Protein AF-0000000076996710 (afdb_homodimer)

Organism: Colletotrichum orbiculare (strain 104-T / ATCC 96160 / CBS 514.97 / LARS 414 / MAFF 240422) (NCBI:txid1213857)

pLDDT: mean 73.54, std 25.97, range [21.98, 98.62]

Secondary structure (DSSP, 8-state):
----------------GGGS-------------HHHHHHHHHHHHHHHHT-GGGTT-HHHHHHHHHHHHHHHHHHHHHTTT--GGGSHHHHTTT-HHHHHHHHHHHHHHHHHHHHHHH---GGGS---HHHHHHHHHHHHHHHHHHHHHHHHHHHHHHHHHHHHHHHHHHHHHHHTT-/----------------GGGS-------------HHHHHHHHHHHHHHHHT-GGGTT-HHHHHHHHHHHHHHHHHHHHHTTT--GGGSHHHHTTT-HHHHHHHHHHHHHHHHHHHHHHH---GGGS---HHHHHHHHHHHHHHHHHHHHHHHHHHHHHHHHHHHHHHHHHHHHHHHTT-

Foldseek 3Di:
DPPPPPVCPCPVCVPVPPVPPVPVCPCVCVPCQLLNLLVLLLVLLVLLLPAPLCVVVVVLSVLSVVLSVLSVVLCVLLACPPDDCSHNSNLCVVVVVLRVVSSVLSVVLSVLSVCSRPVDLCVPPVPDPVSSVVNVVSNVVSSVVNVVSSVVSVVSSVVSVVVVVVVVVVVVVVVVVD/DPPPPPPVPCPVPVPVVPPPPVPVCPCVCCPCQLLNLLVLLLVLLVLLLPAPLCVVVVVLSVLSVVLSVLSVVLCVLLACPPDDCSHNSNLCVVVVVLRVVSSVLSVVLSVLSVCLRPLDLCVPPVPDPVSSVVNVVSNVVSSVVNVVSSVVSVVSSVVSVVVVVVVVVVVVVVVVVD

Radius of gyration: 28.9 Å; Cα contacts (8 Å, |Δi|>4): 309; chains: 2; bounding box: 100×74×116 Å

Sequence (356 aa):
MGGRQDVLIATDRIQPWCSQQKKQVVVEIGAKTLSTAAFQCQNSFADAVTSPRLACEAAYVEALQNLLQSFNLWTGYIGVFAEGRASLDHRLRRHLPYHDMVLALLRLLHTQLHFINVSEDDSSDSDSEDSLEDGLNGIASGLDMTAKTIDELNRLAIRIRQSNTSSLDARRSSGDSTMGGRQDVLIATDRIQPWCSQQKKQVVVEIGAKTLSTAAFQCQNSFADAVTSPRLACEAAYVEALQNLLQSFNLWTGYIGVFAEGRASLDHRLRRHLPYHDMVLALLRLLHTQLHFINVSEDDSSDSDSEDSLEDGLNGIASGLDMTAKTIDELNRLAIRIRQSNTSSLDARRSSGDST

Structure (mmCIF, N/CA/C/O backbone):
data_AF-0000000076996710-model_v1
#
loop_
_entity.id
_entity.type
_entity.pdbx_description
1 polymer 'Uncharacterized protein'
#
loop_
_atom_site.group_PDB
_atom_site.id
_atom_site.type_symbol
_atom_site.label_atom_id
_atom_site.label_alt_id
_atom_site.label_comp_id
_atom_site.label_asym_id
_atom_site.label_entity_id
_atom_site.label_seq_id
_atom_site.pdbx_PDB_ins_code
_atom_site.Cartn_x
_atom_site.Cartn_y
_atom_site.Cartn_z
_atom_site.occupancy
_atom_site.B_iso_or_equiv
_atom_site.auth_seq_id
_atom_site.auth_comp_id
_atom_site.auth_asym_id
_atom_site.auth_atom_id
_atom_site.pdbx_PDB_model_num
ATOM 1 N N . MET A 1 1 ? 49.125 -22.359 61.062 1 21.98 1 MET A N 1
ATOM 2 C CA . MET A 1 1 ? 47.938 -23.141 60.719 1 21.98 1 MET A CA 1
ATOM 3 C C . MET A 1 1 ? 46.969 -22.312 59.875 1 21.98 1 MET A C 1
ATOM 5 O O . MET A 1 1 ? 46.406 -21.328 60.375 1 21.98 1 MET A O 1
ATOM 9 N N . GLY A 1 2 ? 47.406 -22.078 58.688 1 27.08 2 GLY A N 1
ATOM 10 C CA . GLY A 1 2 ? 47.031 -21.219 57.594 1 27.08 2 GLY A CA 1
ATOM 11 C C . GLY A 1 2 ? 45.656 -21.531 57.031 1 27.08 2 GLY A C 1
ATOM 12 O O . GLY A 1 2 ? 45.438 -22.609 56.469 1 27.08 2 GLY A O 1
ATOM 13 N N . GLY A 1 3 ? 44.719 -21.234 57.906 1 24.91 3 GLY A N 1
ATOM 14 C CA . GLY A 1 3 ? 43.344 -21.562 57.625 1 24.91 3 GLY A CA 1
ATOM 15 C C . GLY A 1 3 ? 42.875 -21.141 56.25 1 24.91 3 GLY A C 1
ATOM 16 O O . GLY A 1 3 ? 42.938 -19.953 55.906 1 24.91 3 GLY A O 1
ATOM 17 N N . ARG A 1 4 ? 43.25 -21.984 55.344 1 27.58 4 ARG A N 1
ATOM 18 C CA . ARG A 1 4 ? 42.906 -21.875 53.938 1 27.58 4 ARG A CA 1
ATOM 19 C C . ARG A 1 4 ? 41.406 -21.688 53.75 1 27.58 4 ARG A C 1
ATOM 21 O O . ARG A 1 4 ? 40.625 -22.531 54.156 1 27.58 4 ARG A O 1
ATOM 28 N N . GLN A 1 5 ? 41.031 -20.422 54.062 1 25.84 5 GLN A N 1
ATOM 29 C CA . GLN A 1 5 ? 39.594 -20.109 53.875 1 25.84 5 GLN A CA 1
ATOM 30 C C . GLN A 1 5 ? 39.125 -20.594 52.5 1 25.84 5 GLN A C 1
ATOM 32 O O . GLN A 1 5 ? 39.688 -20.188 51.469 1 25.84 5 GLN A O 1
ATOM 37 N N . ASP A 1 6 ? 38.969 -21.891 52.469 1 25.02 6 ASP A N 1
ATOM 38 C CA . ASP A 1 6 ? 38.406 -22.531 51.281 1 25.02 6 ASP A CA 1
ATOM 39 C C . ASP A 1 6 ? 37.188 -21.75 50.781 1 25.02 6 ASP A C 1
ATOM 41 O O . ASP A 1 6 ? 36.219 -21.562 51.531 1 25.02 6 ASP A O 1
ATOM 45 N N . VAL A 1 7 ? 37.531 -20.609 50.219 1 27.2 7 VAL A N 1
ATOM 46 C CA . VAL A 1 7 ? 36.5 -19.875 49.531 1 27.2 7 VAL A CA 1
ATOM 47 C C . VAL A 1 7 ? 35.625 -20.828 48.719 1 27.2 7 VAL A C 1
ATOM 49 O O . VAL A 1 7 ? 36.125 -21.5 47.781 1 27.2 7 VAL A O 1
ATOM 52 N N . LEU A 1 8 ? 34.938 -21.625 49.562 1 25.56 8 LEU A N 1
ATOM 53 C CA . LEU A 1 8 ? 33.938 -22.469 48.906 1 25.56 8 LEU A CA 1
ATOM 54 C C . LEU A 1 8 ? 33.219 -21.734 47.812 1 25.56 8 LEU A C 1
ATOM 56 O O . LEU A 1 8 ? 32.531 -20.75 48.031 1 25.56 8 LEU A O 1
ATOM 60 N N . ILE A 1 9 ? 34 -21.453 46.875 1 27.61 9 ILE A N 1
ATOM 61 C CA . ILE A 1 9 ? 33.375 -20.922 45.688 1 27.61 9 ILE A CA 1
ATOM 62 C C . ILE A 1 9 ? 32.094 -21.734 45.375 1 27.61 9 ILE A C 1
ATOM 64 O O . ILE A 1 9 ? 32.188 -22.938 45.094 1 27.61 9 ILE A O 1
ATOM 68 N N . ALA A 1 10 ? 31.156 -21.547 46.281 1 26.48 10 ALA A N 1
ATOM 69 C CA . ALA A 1 10 ? 29.844 -22.125 45.969 1 26.48 10 ALA A CA 1
ATOM 70 C C . ALA A 1 10 ? 29.594 -22.125 44.469 1 26.48 10 ALA A C 1
ATOM 72 O O . ALA A 1 10 ? 29.562 -21.062 43.844 1 26.48 10 ALA A O 1
ATOM 73 N N . THR A 1 11 ? 30.297 -22.969 43.875 1 26.38 11 THR A N 1
ATOM 74 C CA . THR A 1 11 ? 29.984 -23.25 42.469 1 26.38 11 THR A CA 1
ATOM 75 C C . THR A 1 11 ? 28.484 -23.438 42.281 1 26.38 11 THR A C 1
ATOM 77 O O . THR A 1 11 ? 27.922 -24.438 42.688 1 26.38 11 THR A O 1
ATOM 80 N N . ASP A 1 12 ? 27.812 -22.453 42.844 1 27.02 12 ASP A N 1
ATOM 81 C CA . ASP A 1 12 ? 26.391 -22.625 42.531 1 27.02 12 ASP A CA 1
ATOM 82 C C . ASP A 1 12 ? 26.203 -23.266 41.156 1 27.02 12 ASP A C 1
ATOM 84 O O . ASP A 1 12 ? 26.875 -22.875 40.188 1 27.02 12 ASP A O 1
ATOM 88 N N . ARG A 1 13 ? 26.062 -24.516 41.219 1 26.08 13 ARG A N 1
ATOM 89 C CA .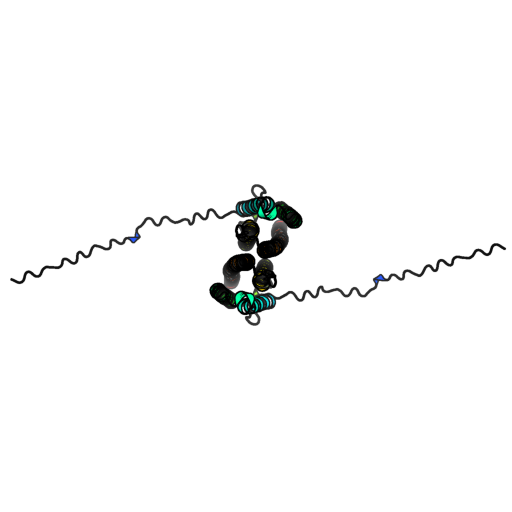 ARG A 1 13 ? 25.609 -25.375 40.125 1 26.08 13 ARG A CA 1
ATOM 90 C C . ARG A 1 13 ? 24.703 -24.609 39.188 1 26.08 13 ARG A C 1
ATOM 92 O O . ARG A 1 13 ? 23.641 -24.125 39.562 1 26.08 13 ARG A O 1
ATOM 99 N N . ILE A 1 14 ? 25.297 -23.844 38.312 1 29.66 14 ILE A N 1
ATOM 100 C CA . ILE A 1 14 ? 24.562 -23.328 37.156 1 29.66 14 ILE A CA 1
ATOM 101 C C . ILE A 1 14 ? 23.625 -24.406 36.625 1 29.66 14 ILE A C 1
ATOM 103 O O . ILE A 1 14 ? 24.062 -25.438 36.125 1 29.66 14 ILE A O 1
ATOM 107 N N . GLN A 1 15 ? 22.859 -24.953 37.531 1 27.27 15 GLN A N 1
ATOM 108 C CA . GLN A 1 15 ? 21.906 -25.844 36.906 1 27.27 15 GLN A CA 1
ATOM 109 C C . GLN A 1 15 ? 21.531 -25.375 35.5 1 27.27 15 GLN A C 1
ATOM 111 O O . GLN A 1 15 ? 21.453 -24.172 35.25 1 27.27 15 GLN A O 1
ATOM 116 N N . PRO A 1 16 ? 21.812 -26.328 34.625 1 27.73 16 PRO A N 1
ATOM 117 C CA . PRO A 1 16 ? 21.438 -26 33.25 1 27.73 16 PRO A CA 1
ATOM 118 C C . PRO A 1 16 ? 20.031 -25.406 33.125 1 27.73 16 PRO A C 1
ATOM 120 O O . PRO A 1 16 ? 19.062 -25.984 33.625 1 27.73 16 PRO A O 1
ATOM 123 N N . TRP A 1 17 ? 19.938 -24.219 33.5 1 25.34 17 TRP A N 1
ATOM 124 C CA . TRP A 1 17 ? 18.688 -23.453 33.562 1 25.34 17 TRP A CA 1
ATOM 125 C C . TRP A 1 17 ? 17.75 -23.844 32.438 1 25.34 17 TRP A C 1
ATOM 127 O O . TRP A 1 17 ? 16.562 -23.516 32.438 1 25.34 17 TRP A O 1
ATOM 137 N N . CYS A 1 18 ? 18.422 -24.188 31.344 1 24.59 18 CYS A N 1
ATOM 138 C CA . CYS A 1 18 ? 17.719 -23.938 30.078 1 24.59 18 CYS A CA 1
ATOM 139 C C . CYS A 1 18 ? 16.562 -24.906 29.906 1 24.59 18 CYS A C 1
ATOM 141 O O . CYS A 1 18 ? 16.188 -25.234 28.781 1 24.59 18 CYS A O 1
ATOM 143 N N . SER A 1 19 ? 16.469 -25.828 30.719 1 26.39 19 SER A N 1
ATOM 144 C CA . SER A 1 19 ? 15.383 -26.75 30.391 1 26.39 19 SER A CA 1
ATOM 145 C C . SER A 1 19 ? 14.078 -25.984 30.156 1 26.39 19 SER A C 1
ATOM 147 O O . SER A 1 19 ? 12.992 -26.562 30.297 1 26.39 19 SER A O 1
ATOM 149 N N . GLN A 1 20 ? 14.141 -24.844 30.5 1 23.94 20 GLN A N 1
ATOM 150 C CA . GLN A 1 20 ? 12.82 -24.219 30.516 1 23.94 20 GLN A CA 1
ATOM 151 C C . GLN A 1 20 ? 11.977 -24.688 29.328 1 23.94 20 GLN A C 1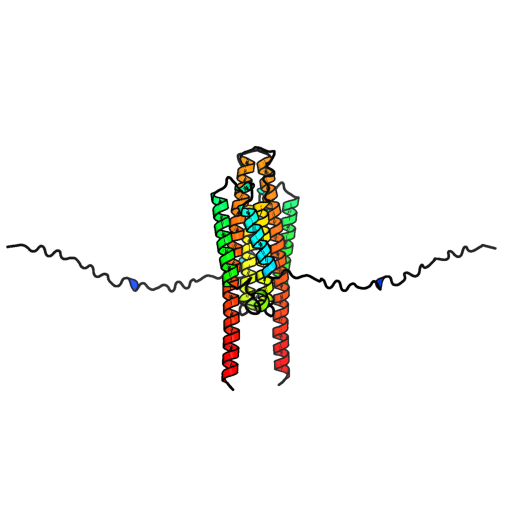
ATOM 153 O O . GLN A 1 20 ? 12.508 -24.984 28.25 1 23.94 20 GLN A O 1
ATOM 158 N N . GLN A 1 21 ? 10.93 -25.406 29.703 1 23.97 21 GLN A N 1
ATOM 159 C CA . GLN A 1 21 ? 9.859 -25.75 28.766 1 23.97 21 GLN A CA 1
ATOM 160 C C . GLN A 1 21 ? 9.727 -24.688 27.672 1 23.97 21 GLN A C 1
ATOM 162 O O . GLN A 1 21 ? 9.5 -23.516 27.953 1 23.97 21 GLN A O 1
ATOM 167 N N . LYS A 1 22 ? 10.586 -24.656 26.906 1 26.75 22 LYS A N 1
ATOM 168 C CA . LYS A 1 22 ? 10.547 -23.922 25.656 1 26.75 22 LYS A CA 1
ATOM 169 C C . LYS A 1 22 ? 9.117 -23.828 25.109 1 26.75 22 LYS A C 1
ATOM 171 O O . LYS A 1 22 ? 8.57 -24.828 24.641 1 26.75 22 LYS A O 1
ATOM 176 N N . LYS A 1 23 ? 8.281 -23.359 26.094 1 28.38 23 LYS A N 1
ATOM 177 C CA . LYS A 1 23 ? 7.012 -22.953 25.484 1 28.38 23 LYS A CA 1
ATOM 178 C C . LYS A 1 23 ? 7.184 -22.672 23.984 1 28.38 23 LYS A C 1
ATOM 180 O O . LYS A 1 23 ? 8.047 -21.875 23.609 1 28.38 23 LYS A O 1
ATOM 185 N N . GLN A 1 24 ? 7.305 -23.734 23.312 1 26.98 24 GLN A N 1
ATOM 186 C CA . GLN A 1 24 ? 7.137 -23.531 21.875 1 26.98 24 GLN A CA 1
ATOM 187 C C . GLN A 1 24 ? 6.352 -22.25 21.594 1 26.98 24 GLN A C 1
ATOM 189 O O . GLN A 1 24 ? 5.18 -22.141 21.953 1 26.98 24 GLN A O 1
ATOM 194 N N . VAL A 1 25 ? 6.742 -21.188 22.109 1 28.41 25 VAL A N 1
ATOM 195 C CA . VAL A 1 25 ? 6.133 -19.969 21.562 1 28.41 25 VAL A CA 1
ATOM 196 C C . VAL A 1 25 ? 5.617 -20.234 20.156 1 28.41 25 VAL A C 1
ATOM 198 O O . VAL A 1 25 ? 6.406 -20.375 19.219 1 28.41 25 VAL A O 1
ATOM 201 N N . VAL A 1 26 ? 4.949 -21.375 20.047 1 29.02 26 VAL A N 1
ATOM 202 C CA . VAL A 1 26 ? 4.059 -21.266 18.906 1 29.02 26 VAL A CA 1
ATOM 203 C C . VAL A 1 26 ? 3.773 -19.797 18.609 1 29.02 26 VAL A C 1
ATOM 205 O O . VAL A 1 26 ? 3.316 -19.062 19.484 1 29.02 26 VAL A O 1
ATOM 208 N N . VAL A 1 27 ? 4.711 -19.016 18.375 1 29.98 27 VAL A N 1
ATOM 209 C CA . VAL A 1 27 ? 4.184 -17.781 17.797 1 29.98 27 VAL A CA 1
ATOM 210 C C . VAL A 1 27 ? 2.705 -17.953 17.469 1 29.98 27 VAL A C 1
ATOM 212 O O . VAL A 1 27 ? 2.357 -18.641 16.5 1 29.98 27 VAL A O 1
ATOM 215 N N . GLU A 1 28 ? 1.915 -18.516 18.141 1 33.72 28 GLU A N 1
ATOM 216 C CA . GLU A 1 28 ? 0.463 -18.422 18.031 1 33.72 28 GLU A CA 1
ATOM 217 C C . GLU A 1 28 ? 0.047 -17.094 17.406 1 33.72 28 GLU A C 1
ATOM 219 O O . GLU A 1 28 ? 0.001 -16.062 18.094 1 33.72 28 GLU A O 1
ATOM 224 N N . ILE A 1 29 ? 0.809 -16.469 16.672 1 37 29 ILE A N 1
ATOM 225 C CA . ILE A 1 29 ? 0.507 -15.492 15.625 1 37 29 ILE A CA 1
ATOM 226 C C . ILE A 1 29 ? -0.985 -15.523 15.305 1 37 29 ILE A C 1
ATOM 228 O O . ILE A 1 29 ? -1.46 -16.422 14.609 1 37 29 ILE A O 1
ATOM 232 N N . GLY A 1 30 ? -1.79 -15.828 15.961 1 40.53 30 GLY A N 1
ATOM 233 C CA . GLY A 1 30 ? -3.195 -15.695 15.609 1 40.53 30 GLY A CA 1
ATOM 234 C C . GLY A 1 30 ? -3.424 -14.836 14.383 1 40.53 30 GLY A C 1
ATOM 235 O O . GLY A 1 30 ? -3.322 -13.609 14.453 1 40.53 30 GLY A O 1
ATOM 236 N N . ALA A 1 31 ? -2.824 -15.141 13.344 1 50.56 31 ALA A N 1
ATOM 237 C CA . ALA A 1 31 ? -2.664 -14.633 11.977 1 50.56 31 ALA A CA 1
ATOM 238 C C . ALA A 1 31 ? -3.869 -13.797 11.562 1 50.56 31 ALA A C 1
ATOM 240 O O . ALA A 1 31 ? -5.012 -14.25 11.656 1 50.56 31 ALA A O 1
ATOM 241 N N . LYS A 1 32 ? -3.85 -12.586 11.992 1 73.44 32 LYS A N 1
ATOM 242 C CA . LYS A 1 32 ? -4.949 -11.758 11.508 1 73.44 32 LYS A CA 1
ATOM 243 C C . LYS A 1 32 ? -5.445 -12.25 10.148 1 73.44 32 LYS A C 1
ATOM 245 O O . LYS A 1 32 ? -4.664 -12.367 9.203 1 73.44 32 LYS A O 1
ATOM 250 N N . THR A 1 33 ? -6.555 -13.141 10.281 1 90.19 33 THR A N 1
ATOM 251 C CA . THR A 1 33 ? -7.211 -13.523 9.031 1 90.19 33 THR A CA 1
ATOM 252 C C . THR A 1 33 ? -7.516 -12.289 8.188 1 90.19 33 THR A C 1
ATOM 254 O O . THR A 1 33 ? -7.426 -11.156 8.672 1 90.19 33 THR A O 1
ATOM 257 N N . LEU A 1 34 ? -7.598 -12.648 7.012 1 96.94 34 LEU A N 1
ATOM 258 C CA . LEU A 1 34 ? -8.016 -11.562 6.137 1 96.94 34 LEU A CA 1
ATOM 259 C C . LEU A 1 34 ? -9.32 -10.938 6.625 1 96.94 34 LEU A C 1
ATOM 261 O O . LEU A 1 34 ? -9.484 -9.719 6.578 1 96.94 34 LEU A O 1
ATOM 265 N N . SER A 1 35 ? -10.188 -11.812 7.18 1 97.19 35 SER A N 1
ATOM 266 C CA . SER A 1 35 ? -11.461 -11.32 7.691 1 97.19 35 SER A CA 1
ATOM 267 C C . SER A 1 35 ? -11.266 -10.398 8.891 1 97.19 35 SER A C 1
ATOM 269 O O . SER A 1 35 ? -11.922 -9.359 8.992 1 97.19 35 SER A O 1
ATOM 271 N N . THR A 1 36 ? -10.383 -10.766 9.734 1 96.5 36 THR A N 1
ATOM 272 C CA . THR A 1 36 ? -10.133 -9.93 10.906 1 96.5 36 THR A CA 1
ATOM 273 C C . THR A 1 36 ? -9.492 -8.602 10.492 1 96.5 36 THR A C 1
ATOM 275 O O . THR A 1 36 ? -9.844 -7.547 11.016 1 96.5 36 THR A O 1
ATOM 278 N N . ALA A 1 37 ? -8.57 -8.664 9.602 1 96.75 37 ALA A N 1
ATOM 279 C CA . ALA A 1 37 ? -7.922 -7.449 9.109 1 96.75 37 ALA A CA 1
ATOM 280 C C . ALA A 1 37 ? -8.93 -6.539 8.422 1 96.75 37 ALA A C 1
ATOM 282 O O . ALA A 1 37 ? -8.906 -5.32 8.602 1 96.75 37 ALA A O 1
ATOM 283 N N . ALA A 1 38 ? -9.789 -7.137 7.652 1 98.06 38 ALA A N 1
ATOM 284 C CA . ALA A 1 38 ? -10.828 -6.359 6.98 1 98.06 38 ALA A CA 1
ATOM 285 C C . ALA A 1 38 ? -11.789 -5.734 7.988 1 98.06 38 ALA A C 1
ATOM 287 O O . ALA A 1 38 ? -12.211 -4.59 7.828 1 98.06 38 ALA A O 1
ATOM 288 N N . PHE A 1 39 ? -12.109 -6.469 8.977 1 97.31 39 PHE A N 1
ATOM 289 C CA . PHE A 1 39 ? -12.984 -5.957 10.023 1 97.31 39 PHE A CA 1
ATOM 290 C C . PHE A 1 39 ? -12.344 -4.766 10.727 1 97.31 39 PHE A C 1
ATOM 292 O O . PHE A 1 39 ? -13.016 -3.775 11.016 1 97.31 39 PHE A O 1
ATOM 299 N N . GLN A 1 40 ? -11.094 -4.852 10.938 1 96.19 40 GLN A N 1
ATOM 300 C CA . GLN A 1 40 ? -10.359 -3.74 11.531 1 96.19 40 GLN A CA 1
ATOM 301 C C . GLN A 1 40 ? -10.43 -2.502 10.641 1 96.19 40 GLN A C 1
ATOM 303 O O . GLN A 1 40 ? -10.578 -1.383 11.141 1 96.19 40 GLN A O 1
ATOM 308 N N . CYS A 1 41 ? -10.289 -2.707 9.383 1 97.62 41 CYS A N 1
ATOM 309 C CA . CYS A 1 41 ? -10.406 -1.588 8.453 1 97.62 41 CYS A CA 1
ATOM 310 C C . CYS A 1 41 ? -11.805 -0.98 8.5 1 97.62 41 CYS A C 1
ATOM 312 O O . CYS A 1 41 ? -11.953 0.243 8.516 1 97.62 41 CYS A O 1
ATOM 314 N N . GLN A 1 42 ? -12.836 -1.799 8.609 1 97.56 42 GLN A N 1
ATOM 315 C CA . GLN A 1 42 ? -14.195 -1.287 8.719 1 97.56 42 GLN A CA 1
ATOM 316 C C . GLN A 1 42 ? -14.359 -0.428 9.969 1 97.56 42 GLN A C 1
ATOM 318 O O . GLN A 1 42 ? -14.977 0.642 9.914 1 97.56 42 GLN A O 1
ATOM 323 N N . ASN A 1 43 ? -13.812 -0.926 10.969 1 96.56 43 ASN A N 1
ATOM 324 C CA . ASN A 1 43 ? -13.883 -0.159 12.211 1 96.56 43 ASN A CA 1
ATOM 325 C C . ASN A 1 43 ? -13.133 1.165 12.094 1 96.56 43 ASN A C 1
ATOM 327 O O . ASN A 1 43 ? -13.594 2.193 12.578 1 96.56 43 ASN A O 1
ATOM 331 N N . SER A 1 44 ? -11.992 1.105 11.484 1 96.06 44 SER A N 1
ATOM 332 C CA . SER A 1 44 ? -11.211 2.326 11.297 1 96.06 44 SER A CA 1
ATOM 333 C C . SER A 1 44 ? -11.969 3.336 10.445 1 96.06 44 SER A C 1
ATOM 335 O O . SER A 1 44 ? -11.906 4.543 10.695 1 96.06 44 SER A O 1
ATOM 337 N N . PHE A 1 45 ? -12.695 2.889 9.453 1 97 45 PHE A N 1
ATOM 338 C CA . PHE A 1 45 ? -13.547 3.76 8.656 1 97 45 PHE A CA 1
ATOM 339 C C . PHE A 1 45 ? -14.617 4.41 9.523 1 97 45 PHE A C 1
ATOM 341 O O . PHE A 1 45 ? -14.844 5.621 9.438 1 97 45 PHE A O 1
ATOM 348 N N . ALA A 1 46 ? -15.234 3.584 10.344 1 94.75 46 ALA A N 1
ATOM 349 C CA . ALA A 1 46 ? -16.297 4.082 11.211 1 94.75 46 ALA A CA 1
ATOM 350 C C . ALA A 1 46 ? -15.766 5.148 12.172 1 94.75 46 ALA A C 1
ATOM 352 O O . ALA A 1 46 ? -16.391 6.191 12.352 1 94.75 46 ALA A O 1
ATOM 353 N N . ASP A 1 47 ? -14.648 4.855 12.672 1 93.75 47 ASP A N 1
ATOM 354 C CA . ASP A 1 47 ? -14.008 5.816 13.57 1 93.75 47 ASP A CA 1
ATOM 355 C C . ASP A 1 47 ? -13.695 7.121 12.844 1 93.75 47 ASP A C 1
ATOM 357 O O . ASP A 1 47 ? -13.898 8.211 13.391 1 93.75 47 ASP A O 1
ATOM 361 N N . ALA A 1 48 ? -13.203 7.016 11.625 1 92.81 48 ALA A N 1
ATOM 362 C CA . ALA A 1 48 ? -12.812 8.195 10.859 1 92.81 48 ALA A CA 1
ATOM 363 C C . ALA A 1 48 ? -14.031 9.031 10.484 1 92.81 48 ALA A C 1
ATOM 365 O O . ALA A 1 48 ? -14 10.266 10.57 1 92.81 48 ALA A O 1
ATOM 366 N N . VAL A 1 49 ? -15.102 8.414 10.148 1 93.12 49 VAL A N 1
ATOM 367 C CA . VAL A 1 49 ? -16.328 9.086 9.727 1 93.12 49 VAL A CA 1
ATOM 368 C C . VAL A 1 49 ? -16.938 9.836 10.906 1 93.12 49 VAL A C 1
ATOM 370 O O . VAL A 1 49 ? -17.531 10.906 10.727 1 93.12 49 VAL A O 1
ATOM 373 N N . THR A 1 50 ? -16.75 9.336 12.086 1 91.44 50 THR A N 1
ATOM 374 C CA . THR A 1 50 ? -17.359 9.93 13.266 1 91.44 50 THR A CA 1
ATOM 375 C C . THR A 1 50 ? -16.344 10.781 14.031 1 91.44 50 THR A C 1
ATOM 377 O O . THR A 1 50 ? -16.625 11.227 15.148 1 91.44 50 THR A O 1
ATOM 380 N N . SER A 1 51 ? -15.211 10.914 13.438 1 87.88 51 SER A N 1
ATOM 381 C CA . SER A 1 51 ? -14.164 11.664 14.117 1 87.88 51 SER A CA 1
ATOM 382 C C . SER A 1 51 ? -14.586 13.117 14.352 1 87.88 51 SER A C 1
ATOM 384 O O . SER A 1 51 ? -15.031 13.797 13.422 1 87.88 51 SER A O 1
ATOM 386 N N . PRO A 1 52 ? -14.445 13.719 15.523 1 83.19 52 PRO A N 1
ATOM 387 C CA . PRO A 1 52 ? -14.766 15.125 15.789 1 83.19 52 PRO A CA 1
ATOM 388 C C . PRO A 1 52 ? -13.938 16.078 14.938 1 83.19 52 PRO A C 1
ATOM 390 O O . PRO A 1 52 ? -14.375 17.203 14.648 1 83.19 52 PRO A O 1
ATOM 393 N N . ARG A 1 53 ? -12.875 15.602 14.508 1 78.94 53 ARG A N 1
ATOM 394 C CA . ARG A 1 53 ? -11.992 16.438 13.703 1 78.94 53 ARG A CA 1
ATOM 395 C C . ARG A 1 53 ? -12.625 16.766 12.359 1 78.94 53 ARG A C 1
ATOM 397 O O . ARG A 1 53 ? -12.312 17.797 11.758 1 78.94 53 ARG A O 1
ATOM 404 N N . LEU A 1 54 ? -13.43 15.906 11.961 1 85.5 54 LEU A N 1
ATOM 405 C CA . LEU A 1 54 ? -14.023 16.078 10.641 1 85.5 54 LEU A CA 1
ATOM 406 C C . LEU A 1 54 ? -15.461 16.578 10.75 1 85.5 54 LEU A C 1
ATOM 408 O O . LEU A 1 54 ? -16.172 16.688 9.742 1 85.5 54 LEU A O 1
ATOM 412 N N . ALA A 1 55 ? -15.844 16.875 11.953 1 82.12 55 ALA A N 1
ATOM 413 C CA . ALA A 1 55 ? -17.234 17.234 12.203 1 82.12 55 ALA A CA 1
ATOM 414 C C . ALA A 1 55 ? -17.672 18.422 11.352 1 82.12 55 ALA A C 1
ATOM 416 O O . ALA A 1 55 ? -18.797 18.484 10.883 1 82.12 55 ALA A O 1
ATOM 417 N N . CYS A 1 56 ? -16.812 19.359 11.023 1 82.88 56 CYS A N 1
ATOM 418 C CA . CYS A 1 56 ? -17.156 20.562 10.25 1 82.88 56 CYS A CA 1
ATOM 419 C C . CYS A 1 56 ? -16.656 20.438 8.82 1 82.88 56 CYS A C 1
ATOM 421 O O . CYS A 1 56 ? -16.641 21.422 8.078 1 82.88 56 CYS A O 1
ATOM 423 N N . GLU A 1 57 ? -16.156 19.281 8.438 1 87.12 57 GLU A N 1
ATOM 424 C CA . GLU A 1 57 ? -15.609 19.062 7.102 1 87.12 57 GLU A CA 1
ATOM 425 C C . GLU A 1 57 ? -16.484 18.094 6.312 1 87.12 57 GLU A C 1
ATOM 427 O O . GLU A 1 57 ? -16.062 16.969 6.023 1 87.12 57 GLU A O 1
ATOM 432 N N . ALA A 1 58 ? -17.672 18.547 5.871 1 91.5 58 ALA A N 1
ATOM 433 C CA . ALA A 1 58 ? -18.703 17.719 5.258 1 91.5 58 ALA A CA 1
ATOM 434 C C . ALA A 1 58 ? -18.172 17.016 4.016 1 91.5 58 ALA A C 1
ATOM 436 O O . ALA A 1 58 ? -18.5 15.852 3.76 1 91.5 58 ALA A O 1
ATOM 437 N N . ALA A 1 59 ? -17.359 17.75 3.25 1 93.12 59 ALA A N 1
ATOM 438 C CA . ALA A 1 59 ? -16.828 17.172 2.021 1 93.12 59 ALA A CA 1
ATOM 439 C C . ALA A 1 59 ? -15.914 15.977 2.326 1 93.12 59 ALA A C 1
ATOM 441 O O . ALA A 1 59 ? -15.945 14.969 1.617 1 93.12 59 ALA A O 1
ATOM 442 N N . TYR A 1 60 ? -15.164 16.062 3.361 1 92.19 60 TYR A N 1
ATOM 443 C CA . TYR A 1 60 ? -14.266 14.984 3.732 1 92.19 60 TYR A CA 1
ATOM 444 C C . TYR A 1 60 ? -15.031 13.805 4.309 1 92.19 60 TYR A C 1
ATOM 446 O O . TYR A 1 60 ? -14.695 12.648 4.043 1 92.19 60 TYR A O 1
ATOM 454 N N . VAL A 1 61 ? -16.016 14.102 5.074 1 93.94 61 VAL A N 1
ATOM 455 C CA . VAL A 1 61 ? -16.844 13.031 5.629 1 93.94 61 VAL A CA 1
ATOM 456 C C . VAL A 1 61 ? -17.547 12.281 4.496 1 93.94 61 VAL A C 1
ATOM 458 O O . VAL A 1 61 ? -17.578 11.047 4.492 1 93.94 61 VAL A O 1
ATOM 461 N N . GLU A 1 62 ? -18.047 12.992 3.57 1 96.31 62 GLU A N 1
ATOM 462 C CA . GLU A 1 62 ? -18.672 12.359 2.418 1 96.31 62 GLU A CA 1
ATOM 463 C C . GLU A 1 62 ? -17.688 11.484 1.652 1 96.31 62 GLU A C 1
ATOM 465 O O . GLU A 1 62 ? -18.016 10.367 1.241 1 96.31 62 GLU A O 1
ATOM 470 N N . ALA A 1 63 ? -16.5 12 1.425 1 96 63 ALA A N 1
ATOM 471 C CA . ALA A 1 63 ? -15.461 11.234 0.741 1 96 63 ALA A CA 1
ATOM 472 C C . ALA A 1 63 ? -15.148 9.938 1.486 1 96 63 ALA A C 1
ATOM 474 O O . ALA A 1 63 ? -15.016 8.875 0.871 1 96 63 ALA A O 1
ATOM 475 N N . LEU A 1 64 ? -15.102 10.047 2.779 1 96.25 64 LEU A N 1
ATOM 476 C CA . LEU A 1 64 ? -14.828 8.875 3.607 1 96.25 64 LEU A CA 1
ATOM 477 C C . LEU A 1 64 ? -15.961 7.855 3.49 1 96.25 64 LEU A C 1
ATOM 479 O O . LEU A 1 64 ? -15.703 6.648 3.416 1 96.25 64 LEU A O 1
ATOM 483 N N . GLN A 1 65 ? -17.141 8.336 3.496 1 97.12 65 GLN A N 1
ATOM 484 C CA . GLN A 1 65 ? -18.297 7.449 3.369 1 97.12 65 GLN A CA 1
ATOM 485 C C . GLN A 1 65 ? -18.297 6.742 2.018 1 97.12 65 GLN A C 1
ATOM 487 O O . GLN A 1 65 ? -18.609 5.555 1.931 1 97.12 65 GLN A O 1
ATOM 492 N N . ASN A 1 66 ? -17.953 7.488 0.99 1 97.94 66 ASN A N 1
ATOM 493 C CA . ASN A 1 66 ? -17.844 6.887 -0.333 1 97.94 66 ASN A CA 1
ATOM 494 C C . ASN A 1 66 ? -16.766 5.809 -0.367 1 97.94 66 ASN A C 1
ATOM 496 O O . ASN A 1 66 ? -16.969 4.734 -0.94 1 97.94 66 ASN A O 1
ATOM 500 N N . LEU A 1 67 ? -15.641 6.066 0.285 1 98.25 67 LEU A N 1
ATOM 501 C CA . LEU A 1 67 ? -14.547 5.102 0.335 1 98.25 67 LEU A CA 1
ATOM 502 C C . LEU A 1 67 ? -14.938 3.873 1.145 1 98.25 67 LEU A C 1
ATOM 504 O O . LEU A 1 67 ? -14.602 2.746 0.778 1 98.25 67 LEU A O 1
ATOM 508 N N . LEU A 1 68 ? -15.672 4.086 2.229 1 98.06 68 LEU A N 1
ATOM 509 C CA . LEU A 1 68 ? -16.172 2.965 3.016 1 98.06 68 LEU A CA 1
ATOM 510 C C . LEU A 1 68 ? -17.109 2.092 2.186 1 98.06 68 LEU A C 1
ATOM 512 O O . LEU A 1 68 ? -17.047 0.863 2.252 1 98.06 68 LEU A O 1
ATOM 516 N N . GLN A 1 69 ? -17.953 2.689 1.439 1 98.31 69 GLN A N 1
ATOM 517 C CA . GLN A 1 69 ? -18.844 1.936 0.569 1 98.31 69 GLN A CA 1
ATOM 518 C C . GLN A 1 69 ? -18.062 1.12 -0.454 1 98.31 69 GLN A C 1
ATOM 520 O O . GLN A 1 69 ? -18.375 -0.048 -0.695 1 98.31 69 GLN A O 1
ATOM 525 N N . SER A 1 70 ? -17.094 1.77 -1.096 1 98.44 70 SER A N 1
ATOM 526 C CA . SER A 1 70 ? -16.234 1.062 -2.047 1 98.44 70 SER A CA 1
ATOM 527 C C . SER A 1 70 ? -15.539 -0.123 -1.391 1 98.44 70 SER A C 1
ATOM 529 O O . SER A 1 70 ? -15.461 -1.204 -1.978 1 98.44 70 SER A O 1
ATOM 531 N N . PHE A 1 71 ? -15.055 0.087 -0.196 1 98.56 71 PHE A N 1
ATOM 532 C CA . PHE A 1 71 ? -14.383 -0.98 0.537 1 98.56 71 PHE A CA 1
ATOM 533 C C . PHE A 1 71 ? -15.344 -2.121 0.836 1 98.56 71 PHE A C 1
ATOM 535 O O . PHE A 1 71 ? -14.992 -3.293 0.687 1 98.56 71 PHE A O 1
ATOM 542 N N . ASN A 1 72 ? -16.516 -1.813 1.247 1 98.5 72 ASN A N 1
ATOM 543 C CA . ASN A 1 72 ? -17.531 -2.826 1.525 1 98.5 72 ASN A CA 1
ATOM 544 C C . ASN A 1 72 ? -17.938 -3.582 0.261 1 98.5 72 ASN A C 1
ATOM 546 O O . ASN A 1 72 ? -18.203 -4.785 0.31 1 98.5 72 ASN A O 1
ATOM 550 N N . LEU A 1 73 ? -18.031 -2.852 -0.83 1 98.44 73 LEU A N 1
ATOM 551 C CA . LEU A 1 73 ? -18.281 -3.527 -2.1 1 98.44 73 LEU A CA 1
ATOM 552 C C . LEU A 1 73 ? -17.172 -4.535 -2.4 1 98.44 73 LEU A C 1
ATOM 554 O O . LEU A 1 73 ? -17.453 -5.648 -2.852 1 98.44 73 LEU A O 1
ATOM 558 N N . TRP A 1 74 ? -15.969 -4.172 -2.184 1 98.19 74 TRP A N 1
ATOM 559 C CA . TRP A 1 74 ? -14.844 -5.074 -2.393 1 98.19 74 TRP A CA 1
ATOM 560 C C . TRP A 1 74 ? -14.961 -6.305 -1.5 1 98.19 74 TRP A C 1
ATOM 562 O O . TRP A 1 74 ? -14.758 -7.434 -1.959 1 98.19 74 TRP A O 1
ATOM 572 N N . THR A 1 75 ? -15.258 -6.086 -0.189 1 98.31 75 THR A N 1
ATOM 573 C CA . THR A 1 75 ? -15.336 -7.215 0.733 1 98.31 75 THR A CA 1
ATOM 574 C C . THR A 1 75 ? -16.422 -8.188 0.31 1 98.31 75 THR A C 1
ATOM 576 O O . THR A 1 75 ? -16.266 -9.406 0.438 1 98.31 75 THR A O 1
ATOM 579 N N . GLY A 1 76 ? -17.516 -7.672 -0.188 1 98.25 76 GLY A N 1
ATOM 580 C CA . GLY A 1 76 ? -18.562 -8.516 -0.717 1 98.25 76 GLY A CA 1
ATOM 581 C C . GLY A 1 76 ? -18.172 -9.242 -1.991 1 98.25 76 GLY A C 1
ATOM 582 O O . GLY A 1 76 ? -18.422 -10.438 -2.135 1 98.25 76 GLY A O 1
ATOM 583 N N . TYR A 1 77 ? -17.562 -8.539 -2.889 1 97.25 77 TYR A N 1
ATOM 584 C CA . TYR A 1 77 ? -17.172 -9.039 -4.199 1 97.25 77 TYR A CA 1
ATOM 585 C C . TYR A 1 77 ? -16.234 -10.234 -4.07 1 97.25 77 TYR A C 1
ATOM 587 O O . TYR A 1 77 ? -16.422 -11.25 -4.746 1 97.25 77 TYR A O 1
ATOM 595 N N . ILE A 1 78 ? -15.258 -10.188 -3.201 1 97.12 78 ILE A N 1
ATOM 596 C CA . ILE A 1 78 ? -14.227 -11.211 -3.146 1 97.12 78 ILE A CA 1
ATOM 597 C C . ILE A 1 78 ? -14.562 -12.227 -2.061 1 97.12 78 ILE A C 1
ATOM 599 O O . ILE A 1 78 ? -13.93 -13.281 -1.968 1 97.12 78 ILE A O 1
ATOM 603 N N . GLY A 1 79 ? -15.578 -11.969 -1.2 1 97.88 79 GLY A N 1
ATOM 604 C CA . GLY A 1 79 ? -16.047 -12.914 -0.194 1 97.88 79 GLY A CA 1
ATOM 605 C C . GLY A 1 79 ? -15.172 -12.938 1.049 1 97.88 79 GLY A C 1
ATOM 606 O O . GLY A 1 79 ? -14.797 -14.008 1.524 1 97.88 79 GLY A O 1
ATOM 607 N N . VAL A 1 80 ? -14.914 -11.711 1.585 1 97.81 80 VAL A N 1
ATOM 608 C CA . VAL A 1 80 ? -14.07 -11.625 2.771 1 97.81 80 VAL A CA 1
ATOM 609 C C . VAL A 1 80 ? -14.781 -12.258 3.963 1 97.81 80 VAL A C 1
ATOM 611 O O . VAL A 1 80 ? -14.172 -12.969 4.758 1 97.81 80 VAL A O 1
ATOM 614 N N . PHE A 1 81 ? -16.031 -12 4.082 1 97.44 81 PHE A N 1
ATOM 615 C CA . PHE A 1 81 ? -16.781 -12.43 5.258 1 97.44 81 PHE A CA 1
ATOM 616 C C . PHE A 1 81 ? -17.703 -13.594 4.922 1 97.44 81 PHE A C 1
ATOM 618 O O . PHE A 1 81 ? -18.641 -13.883 5.664 1 97.44 81 PHE A O 1
ATOM 625 N N . ALA A 1 82 ? -17.469 -14.172 3.719 1 96.88 82 ALA A N 1
ATOM 626 C CA . ALA A 1 82 ? -18.234 -15.367 3.373 1 96.88 82 ALA A CA 1
ATOM 627 C C . ALA A 1 82 ? -17.938 -16.516 4.336 1 96.88 82 ALA A C 1
ATOM 629 O O . ALA A 1 82 ? -16.938 -16.484 5.051 1 96.88 82 ALA A O 1
ATOM 630 N N . GLU A 1 83 ? -18.797 -17.484 4.262 1 95.94 83 GLU A N 1
ATOM 631 C CA . GLU A 1 83 ? -18.641 -18.609 5.184 1 95.94 83 GLU A CA 1
ATOM 632 C C . GLU A 1 83 ? -17.938 -19.781 4.504 1 95.94 83 GLU A C 1
ATOM 634 O O . GLU A 1 83 ? -18.016 -19.938 3.285 1 95.94 83 GLU A O 1
ATOM 639 N N . GLY A 1 84 ? -17.203 -20.531 5.387 1 93.75 84 GLY A N 1
ATOM 640 C CA . GLY A 1 84 ? -16.609 -21.797 4.957 1 93.75 84 GLY A CA 1
ATOM 641 C C . GLY A 1 84 ? -15.672 -21.656 3.777 1 93.75 84 GLY A C 1
ATOM 642 O O . GLY A 1 84 ? -14.781 -20.797 3.793 1 93.75 84 GLY A O 1
ATOM 643 N N . ARG A 1 85 ? -15.906 -22.531 2.678 1 94.19 85 ARG A N 1
ATOM 644 C CA . ARG A 1 85 ? -14.992 -22.641 1.543 1 94.19 85 ARG A CA 1
ATOM 645 C C . ARG A 1 85 ? -15.117 -21.438 0.627 1 94.19 85 ARG A C 1
ATOM 647 O O . ARG A 1 85 ? -14.242 -21.203 -0.214 1 94.19 85 ARG A O 1
ATOM 654 N N . ALA A 1 86 ? -16.188 -20.656 0.875 1 94.38 86 ALA A N 1
ATOM 655 C CA . ALA A 1 86 ? -16.391 -19.484 0.023 1 94.38 86 ALA A CA 1
ATOM 656 C C . ALA A 1 86 ? -15.641 -18.266 0.562 1 94.38 86 ALA A C 1
ATOM 658 O O . ALA A 1 86 ? -15.508 -17.266 -0.129 1 94.38 86 ALA A O 1
ATOM 659 N N . SER A 1 87 ? -15.07 -18.375 1.851 1 95.94 87 SER A N 1
ATOM 660 C CA . SER A 1 87 ? -14.383 -17.25 2.459 1 95.94 87 SER A CA 1
ATOM 661 C C . SER A 1 87 ? -13.031 -17 1.788 1 95.94 87 SER A C 1
ATOM 663 O O . SER A 1 87 ? -12.352 -17.938 1.383 1 95.94 87 SER A O 1
ATOM 665 N N . LEU A 1 88 ? -12.711 -15.773 1.723 1 96.12 88 LEU A N 1
ATOM 666 C CA . LEU A 1 88 ? -11.438 -15.414 1.11 1 96.12 88 LEU A CA 1
ATOM 667 C C . LEU A 1 88 ? -10.273 -16.109 1.827 1 96.12 88 LEU A C 1
ATOM 669 O O . LEU A 1 88 ? -9.312 -16.531 1.188 1 96.12 88 LEU A O 1
ATOM 673 N N . ASP A 1 89 ? -10.352 -16.172 3.15 1 95.94 89 ASP A N 1
ATOM 674 C CA . ASP A 1 89 ? -9.328 -16.844 3.943 1 95.94 89 ASP A CA 1
ATOM 675 C C . ASP A 1 89 ? -9.125 -18.281 3.473 1 95.94 89 ASP A C 1
ATOM 677 O O . ASP A 1 89 ? -7.988 -18.734 3.338 1 95.94 89 ASP A O 1
ATOM 681 N N . HIS A 1 90 ? -10.18 -18.891 3.236 1 94.75 90 HIS A N 1
ATOM 682 C CA . HIS A 1 90 ? -10.086 -20.266 2.799 1 94.75 90 HIS A CA 1
ATOM 683 C C . HIS A 1 90 ? -9.531 -20.359 1.381 1 94.75 90 HIS A C 1
ATOM 685 O O . HIS A 1 90 ? -8.648 -21.172 1.106 1 94.75 90 HIS A O 1
ATOM 691 N N . ARG A 1 91 ? -10.016 -19.531 0.552 1 94.06 91 ARG A N 1
ATOM 692 C CA . ARG A 1 91 ? -9.656 -19.594 -0.86 1 94.06 91 ARG A CA 1
ATOM 693 C C . ARG A 1 91 ? -8.18 -19.281 -1.065 1 94.06 91 ARG A C 1
ATOM 695 O O . ARG A 1 91 ? -7.555 -19.797 -1.998 1 94.06 91 ARG A O 1
ATOM 702 N N . LEU A 1 92 ? -7.664 -18.484 -0.177 1 92.31 92 LEU A N 1
ATOM 703 C CA . LEU A 1 92 ? -6.285 -18.062 -0.404 1 92.31 92 LEU A CA 1
ATOM 704 C C . LEU A 1 92 ? -5.32 -18.875 0.455 1 92.31 92 LEU A C 1
ATOM 706 O O . LEU A 1 92 ? -4.113 -18.641 0.435 1 92.31 92 LEU A O 1
ATOM 710 N N . ARG A 1 93 ? -5.848 -19.844 1.149 1 90.19 93 ARG A N 1
ATOM 711 C CA . ARG A 1 93 ? -5.039 -20.625 2.074 1 90.19 93 ARG A CA 1
ATOM 712 C C . ARG A 1 93 ? -3.881 -21.297 1.35 1 90.19 93 ARG A C 1
ATOM 714 O O . ARG A 1 93 ? -2.814 -21.516 1.934 1 90.19 93 ARG A O 1
ATOM 721 N N . ARG A 1 94 ? -4.07 -21.625 0.039 1 85 94 ARG A N 1
ATOM 722 C CA . ARG A 1 94 ? -3.02 -22.297 -0.724 1 85 94 ARG A CA 1
ATOM 723 C C . ARG A 1 94 ? -2.34 -21.328 -1.683 1 85 94 ARG A C 1
ATOM 725 O O . ARG A 1 94 ? -1.579 -21.734 -2.561 1 85 94 ARG A O 1
ATOM 732 N N . HIS A 1 95 ? -2.729 -20.094 -1.697 1 86.69 95 HIS A N 1
ATOM 733 C CA . HIS A 1 95 ? -2.16 -19.031 -2.521 1 86.69 95 HIS A CA 1
ATOM 734 C C . HIS A 1 95 ? -1.584 -17.906 -1.658 1 86.69 95 HIS A C 1
ATOM 736 O O . HIS A 1 95 ? -2.096 -16.797 -1.665 1 86.69 95 HIS A O 1
ATOM 742 N N . LEU A 1 96 ? -0.462 -18.281 -1.121 1 81.75 96 LEU A N 1
ATOM 743 C CA . LEU A 1 96 ? 0.127 -17.453 -0.08 1 81.75 96 LEU A CA 1
ATOM 744 C C . LEU A 1 96 ? 0.52 -16.078 -0.636 1 81.75 96 LEU A C 1
ATOM 746 O O . LEU A 1 96 ? 0.338 -15.062 0.031 1 81.75 96 LEU A O 1
ATOM 750 N N . PRO A 1 97 ? 0.968 -16.047 -1.912 1 80.44 97 PRO A N 1
ATOM 751 C CA . PRO A 1 97 ? 1.318 -14.727 -2.441 1 80.44 97 PRO A CA 1
ATOM 752 C C . PRO A 1 97 ? 0.128 -13.773 -2.482 1 80.44 97 PRO A C 1
ATOM 754 O O . PRO A 1 97 ? 0.261 -12.594 -2.129 1 80.44 97 PRO A O 1
ATOM 757 N N . TYR A 1 98 ? -0.995 -14.297 -2.896 1 87.25 98 TYR A N 1
ATOM 758 C CA . TYR A 1 98 ? -2.193 -13.461 -2.906 1 87.25 98 TYR A CA 1
ATOM 759 C C . TYR A 1 98 ? -2.637 -13.125 -1.488 1 87.25 98 TYR A C 1
ATOM 761 O O . TYR A 1 98 ? -3.047 -12 -1.21 1 87.25 98 TYR A O 1
ATOM 769 N N . HIS A 1 99 ? -2.588 -14.086 -0.673 1 89.62 99 HIS A N 1
ATOM 770 C CA . HIS A 1 99 ? -2.941 -13.867 0.725 1 89.62 99 HIS A CA 1
ATOM 771 C C . HIS A 1 99 ? -2.111 -12.734 1.329 1 89.62 99 HIS A C 1
ATOM 773 O O . HIS A 1 99 ? -2.662 -11.797 1.913 1 89.62 99 HIS A O 1
ATOM 779 N N . ASP A 1 100 ? -0.905 -12.836 1.202 1 84 100 ASP A N 1
ATOM 780 C CA . ASP A 1 100 ? 0.009 -11.859 1.787 1 84 100 ASP A CA 1
ATOM 781 C C . ASP A 1 100 ? -0.231 -10.461 1.209 1 84 100 ASP A C 1
ATOM 783 O O . ASP A 1 100 ? -0.147 -9.469 1.927 1 84 100 ASP A O 1
ATOM 787 N N . MET A 1 101 ? -0.482 -10.414 -0.048 1 88.25 101 MET A N 1
ATOM 788 C CA . MET A 1 101 ? -0.709 -9.133 -0.713 1 88.25 101 MET A CA 1
ATOM 789 C C . MET A 1 101 ? -1.981 -8.469 -0.196 1 88.25 101 MET A C 1
ATOM 791 O O . MET A 1 101 ? -1.988 -7.27 0.092 1 88.25 101 MET A O 1
ATOM 795 N N . VAL A 1 102 ? -2.955 -9.211 -0.094 1 93.62 102 VAL A N 1
ATOM 796 C CA . VAL A 1 102 ? -4.207 -8.672 0.428 1 93.62 102 VAL A CA 1
ATOM 797 C C . VAL A 1 102 ? -4 -8.18 1.858 1 93.62 102 VAL A C 1
ATOM 799 O O . VAL A 1 102 ? -4.43 -7.074 2.211 1 93.62 102 VAL A O 1
ATOM 802 N N . LEU A 1 103 ? -3.361 -8.938 2.604 1 92.69 103 LEU A N 1
ATOM 803 C CA . LEU A 1 103 ? -3.117 -8.562 3.992 1 92.69 103 LEU A CA 1
ATOM 804 C C . LEU A 1 103 ? -2.307 -7.273 4.07 1 92.69 103 LEU A C 1
ATOM 806 O O . LEU A 1 103 ? -2.604 -6.398 4.887 1 92.69 103 LEU A O 1
ATOM 810 N N . ALA A 1 104 ? -1.325 -7.188 3.277 1 89.44 104 ALA A N 1
ATOM 811 C CA . ALA A 1 104 ? -0.486 -5.992 3.25 1 89.44 104 ALA A CA 1
ATOM 812 C C . ALA A 1 104 ? -1.308 -4.75 2.906 1 89.44 104 ALA A C 1
ATOM 814 O O . ALA A 1 104 ? -1.164 -3.707 3.547 1 89.44 104 ALA A O 1
ATOM 815 N N . LEU A 1 105 ? -2.127 -4.879 1.933 1 94.06 105 LEU A N 1
ATOM 816 C CA . LEU A 1 105 ? -2.939 -3.742 1.515 1 94.06 105 LEU A CA 1
ATOM 817 C C . LEU A 1 105 ? -3.963 -3.381 2.588 1 94.06 105 LEU A C 1
ATOM 819 O O . LEU A 1 105 ? -4.219 -2.199 2.832 1 94.06 105 LEU A O 1
ATOM 823 N N . LEU A 1 106 ? -4.457 -4.34 3.271 1 96.06 106 LEU A N 1
ATOM 824 C CA . LEU A 1 106 ? -5.387 -4.078 4.363 1 96.06 106 LEU A CA 1
ATOM 825 C C . LEU A 1 106 ? -4.68 -3.381 5.523 1 96.06 106 LEU A C 1
ATOM 827 O O . LEU A 1 106 ? -5.238 -2.465 6.133 1 96.06 106 LEU A O 1
ATOM 831 N N . ARG A 1 107 ? -3.582 -3.828 5.754 1 91 107 ARG A N 1
ATOM 832 C CA . ARG A 1 107 ? -2.812 -3.188 6.812 1 91 107 ARG A CA 1
ATOM 833 C C . ARG A 1 107 ? -2.486 -1.74 6.457 1 91 107 ARG A C 1
ATOM 835 O O . ARG A 1 107 ? -2.562 -0.853 7.309 1 91 107 ARG A O 1
ATOM 842 N N . LEU A 1 108 ? -2.088 -1.555 5.254 1 90.88 108 LEU A N 1
ATOM 843 C CA . LEU A 1 108 ? -1.825 -0.191 4.805 1 90.88 108 LEU A CA 1
ATOM 844 C C . LEU A 1 108 ? -3.084 0.665 4.902 1 90.88 108 LEU A C 1
ATOM 846 O O . LEU A 1 108 ? -3.029 1.807 5.363 1 90.88 108 LEU A O 1
ATOM 850 N N . LEU A 1 109 ? -4.148 0.105 4.527 1 95.75 109 LEU A N 1
ATOM 851 C CA . LEU A 1 109 ? -5.426 0.802 4.605 1 95.75 109 LEU A CA 1
ATOM 852 C C . LEU A 1 109 ? -5.754 1.18 6.047 1 95.75 109 LEU A C 1
ATOM 854 O O . LEU A 1 109 ? -6.137 2.318 6.32 1 95.75 109 LEU A O 1
ATOM 858 N N . HIS A 1 110 ? -5.582 0.282 6.883 1 93.75 110 HIS A N 1
ATOM 859 C CA . HIS A 1 110 ? -5.809 0.53 8.305 1 93.75 110 HIS A CA 1
ATOM 860 C C . HIS A 1 110 ? -4.949 1.688 8.805 1 93.75 110 HIS A C 1
ATOM 862 O O . HIS A 1 110 ? -5.449 2.584 9.484 1 93.75 110 HIS A O 1
ATOM 868 N N . THR A 1 111 ? -3.775 1.669 8.477 1 88.44 111 THR A N 1
ATOM 869 C CA . THR A 1 111 ? -2.84 2.697 8.914 1 88.44 111 THR A CA 1
ATOM 870 C C . THR A 1 111 ? -3.225 4.059 8.336 1 88.44 111 THR A C 1
ATOM 872 O O . THR A 1 111 ? -3.145 5.074 9.031 1 88.44 111 THR A O 1
ATOM 875 N N . GLN A 1 112 ? -3.584 4.066 7.055 1 89.56 112 GLN A N 1
ATOM 876 C CA . GLN A 1 112 ? -3.998 5.312 6.414 1 89.56 112 GLN A CA 1
ATOM 877 C C . GLN A 1 112 ? -5.23 5.898 7.102 1 89.56 112 GLN A C 1
ATOM 879 O O . GLN A 1 112 ? -5.293 7.105 7.348 1 89.56 112 GLN A O 1
ATOM 884 N N . LEU A 1 113 ? -6.152 5.09 7.484 1 93.25 113 LEU A N 1
ATOM 885 C CA . LEU A 1 113 ? -7.371 5.531 8.148 1 93.25 113 LEU A CA 1
ATOM 886 C C . LEU A 1 113 ? -7.074 6.02 9.562 1 93.25 113 LEU A C 1
ATOM 888 O O . LEU A 1 113 ? -7.672 6.988 10.031 1 93.25 113 LEU A O 1
ATOM 892 N N . HIS A 1 114 ? -6.254 5.293 10.141 1 86.25 114 HIS A N 1
ATOM 893 C CA . HIS A 1 114 ? -5.832 5.738 11.461 1 86.25 114 HIS A CA 1
ATOM 894 C C . HIS A 1 114 ? -5.184 7.117 11.398 1 86.25 114 HIS A C 1
ATOM 896 O O . HIS A 1 114 ? -5.43 7.961 12.266 1 86.25 114 HIS A O 1
ATOM 902 N N . PHE A 1 115 ? -4.457 7.371 10.445 1 80.88 115 PHE A N 1
ATOM 903 C CA . PHE A 1 115 ? -3.824 8.672 10.242 1 80.88 115 PHE A CA 1
ATOM 904 C C . PHE A 1 115 ? -4.875 9.766 10.07 1 80.88 115 PHE A C 1
ATOM 906 O O . PHE A 1 115 ? -4.758 10.844 10.648 1 80.88 115 PHE A O 1
ATOM 913 N N . ILE A 1 116 ? -5.793 9.508 9.281 1 84.12 116 ILE A N 1
ATOM 914 C CA . ILE A 1 116 ? -6.863 10.477 9.047 1 84.12 116 ILE A CA 1
ATOM 915 C C . ILE A 1 116 ? -7.566 10.789 10.367 1 84.12 116 ILE A C 1
ATOM 917 O O . ILE A 1 116 ? -7.93 11.938 10.625 1 84.12 116 ILE A O 1
ATOM 921 N N . ASN A 1 117 ? -7.684 9.805 11.172 1 82.69 117 ASN A N 1
ATOM 922 C CA . ASN A 1 117 ? -8.398 9.938 12.438 1 82.69 117 ASN A CA 1
ATOM 923 C C . ASN A 1 117 ? -7.559 10.664 13.484 1 82.69 117 ASN A C 1
ATOM 925 O O . ASN A 1 117 ? -8.086 11.43 14.289 1 82.69 117 ASN A O 1
ATOM 929 N N . VAL A 1 118 ? -6.348 10.336 13.633 1 71.69 118 VAL A N 1
ATOM 930 C CA . VAL A 1 118 ? -5.512 10.844 14.719 1 71.69 118 VAL A CA 1
ATOM 931 C C . VAL A 1 118 ? -4.781 12.102 14.258 1 71.69 118 VAL A C 1
ATOM 933 O O . VAL A 1 118 ? -4.312 12.891 15.086 1 71.69 118 VAL A O 1
ATOM 936 N N . SER A 1 119 ? -4.496 12.219 12.992 1 58.19 119 SER A N 1
ATOM 937 C CA . SER A 1 119 ? -3.814 13.438 12.586 1 58.19 119 SER A CA 1
ATOM 938 C C . SER A 1 119 ? -4.34 14.648 13.352 1 58.19 119 SER A C 1
ATOM 940 O O . SER A 1 119 ? -5.508 15.023 13.211 1 58.19 119 SER A O 1
ATOM 942 N N . GLU A 1 120 ? -4.227 14.453 14.672 1 47.75 120 GLU A N 1
ATOM 943 C CA . GLU A 1 120 ? -4.574 15.422 15.703 1 47.75 120 GLU A CA 1
ATOM 944 C C . GLU A 1 120 ? -4.289 16.844 15.242 1 47.75 120 GLU A C 1
ATOM 946 O O . GLU A 1 120 ? -3.307 17.094 14.539 1 47.75 120 GLU A O 1
ATOM 951 N N . ASP A 1 121 ? -5.223 17.625 15.141 1 45.38 121 ASP A N 1
ATOM 952 C CA . ASP A 1 121 ? -5.203 19.047 15.461 1 45.38 121 ASP A CA 1
ATOM 953 C C . ASP A 1 121 ? -4.371 19.328 16.719 1 45.38 121 ASP A C 1
ATOM 955 O O . ASP A 1 121 ? -4.871 19.219 17.828 1 45.38 121 ASP A O 1
ATOM 959 N N . ASP A 1 122 ? -3.318 18.562 16.984 1 42.09 122 ASP A N 1
ATOM 960 C CA . ASP A 1 122 ? -2.775 19.219 18.172 1 42.09 122 ASP A CA 1
ATOM 961 C C . ASP A 1 122 ? -3.076 20.719 18.156 1 42.09 122 ASP A C 1
ATOM 963 O O . ASP A 1 122 ? -2.377 21.5 18.797 1 42.09 122 ASP A O 1
ATOM 967 N N . SER A 1 123 ? -3.672 21.109 17.234 1 40.75 123 SER A N 1
ATOM 968 C CA . SER A 1 123 ? -4.035 22.516 17.359 1 40.75 123 SER A CA 1
ATOM 969 C C . SER A 1 123 ? -4.934 22.766 18.562 1 40.75 123 SER A C 1
ATOM 971 O O . SER A 1 123 ? -5.711 23.719 18.594 1 40.75 123 SER A O 1
ATOM 973 N N . SER A 1 124 ? -5.234 21.812 19.5 1 39.34 124 SER A N 1
ATOM 974 C CA . SER A 1 124 ? -5.98 22.469 20.562 1 39.34 124 SER A CA 1
ATOM 975 C C . SER A 1 124 ? -5.555 23.938 20.688 1 39.34 124 SER A C 1
ATOM 977 O O . SER A 1 124 ? -6.391 24.812 20.922 1 39.34 124 SER A O 1
ATOM 979 N N . ASP A 1 125 ? -4.379 24.094 21.391 1 39.28 125 ASP A N 1
ATOM 980 C CA . ASP A 1 125 ? -4.141 25.453 21.859 1 39.28 125 ASP A CA 1
ATOM 981 C C . ASP A 1 125 ? -3.918 26.406 20.688 1 39.28 125 ASP A C 1
ATOM 983 O O . ASP A 1 125 ? -3.768 27.625 20.891 1 39.28 125 ASP A O 1
ATOM 987 N N . SER A 1 126 ? -3.076 26.094 19.703 1 41.75 126 SER A N 1
ATOM 988 C CA . SER A 1 126 ? -2.719 27.25 18.875 1 41.75 126 SER A CA 1
ATOM 989 C C . SER A 1 126 ? -3.795 27.547 17.844 1 41.75 126 SER A C 1
ATOM 991 O O . SER A 1 126 ? -4.133 26.688 17.016 1 41.75 126 SER A O 1
ATOM 993 N N . ASP A 1 127 ? -4.891 28.125 18.109 1 44 127 ASP A N 1
ATOM 994 C CA . ASP A 1 127 ? -5.984 28.891 17.516 1 44 127 ASP A CA 1
ATOM 995 C C . ASP A 1 127 ? -5.652 29.312 16.078 1 44 127 ASP A C 1
ATOM 997 O O . ASP A 1 127 ? -6.387 30.094 15.477 1 44 127 ASP A O 1
ATOM 1001 N N . SER A 1 128 ? -4.363 29.219 15.555 1 49.22 128 SER A N 1
ATOM 1002 C CA . SER A 1 128 ? -4.18 29.984 14.336 1 49.22 128 SER A CA 1
ATOM 1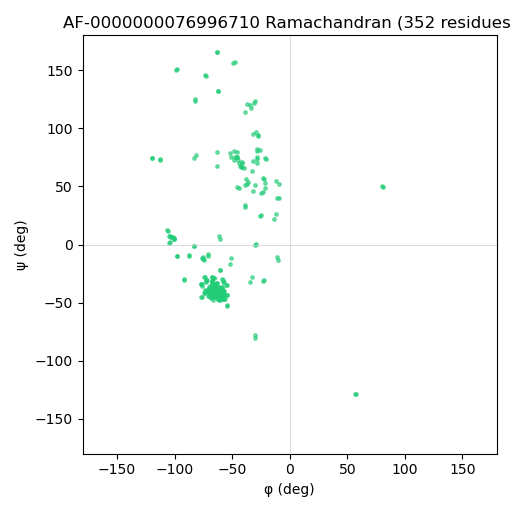003 C C . SER A 1 128 ? -4.684 29.219 13.117 1 49.22 128 SER A C 1
ATOM 1005 O O . SER A 1 128 ? -4.723 28 13.117 1 49.22 128 SER A O 1
ATOM 1007 N N . GLU A 1 129 ? -5.602 29.797 12.297 1 50.97 129 GLU A N 1
ATOM 1008 C CA . GLU A 1 129 ? -6.109 29.438 10.969 1 50.97 129 GLU A CA 1
ATOM 1009 C C . GLU A 1 129 ? -5.117 28.562 10.211 1 50.97 129 GLU A C 1
ATOM 1011 O O . GLU A 1 129 ? -5.516 27.641 9.492 1 50.97 129 GLU A O 1
ATOM 1016 N N . ASP A 1 130 ? -3.859 28.781 10.492 1 50.34 130 ASP A N 1
ATOM 1017 C CA . ASP A 1 130 ? -2.822 28.047 9.766 1 50.34 130 ASP A CA 1
ATOM 1018 C C . ASP A 1 130 ? -2.775 26.578 10.188 1 50.34 130 ASP A C 1
ATOM 1020 O O . ASP A 1 130 ? -2.588 25.703 9.352 1 50.34 130 ASP A O 1
ATOM 1024 N N . SER A 1 131 ? -3.145 26.391 11.5 1 55.97 131 SER A N 1
ATOM 1025 C CA . SER A 1 131 ? -3.107 25.016 12 1 55.97 131 SER A CA 1
ATOM 1026 C C . SER A 1 131 ? -4.25 24.188 11.422 1 55.97 131 SER A C 1
ATOM 1028 O O . SER A 1 131 ? -4.051 23.031 11.039 1 5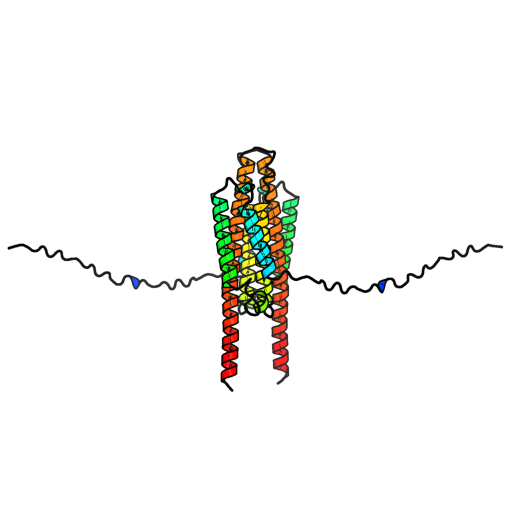5.97 131 SER A O 1
ATOM 1030 N N . LEU A 1 132 ? -5.395 24.891 11.148 1 57.22 132 LEU A N 1
ATOM 1031 C CA . LEU A 1 132 ? -6.562 24.203 10.609 1 57.22 132 LEU A CA 1
ATOM 1032 C C . LEU A 1 132 ? -6.324 23.781 9.156 1 57.22 132 LEU A C 1
ATOM 1034 O O . LEU A 1 132 ? -6.656 22.672 8.766 1 57.22 132 LEU A O 1
ATOM 1038 N N . GLU A 1 133 ? -5.676 24.672 8.383 1 59.69 133 GLU A N 1
ATOM 1039 C CA . GLU A 1 133 ? -5.449 24.391 6.973 1 59.69 133 GLU A CA 1
ATOM 1040 C C . GLU A 1 133 ? -4.484 23.219 6.789 1 59.69 133 GLU A C 1
ATOM 1042 O O . GLU A 1 133 ? -4.691 22.359 5.93 1 59.69 133 GLU A O 1
ATOM 1047 N N . ASP A 1 134 ? -3.492 23.188 7.664 1 60.84 134 ASP A N 1
ATOM 1048 C CA . ASP A 1 134 ? -2.518 22.109 7.59 1 60.84 134 ASP A CA 1
ATOM 1049 C C . ASP A 1 134 ? -3.156 20.766 7.938 1 60.84 134 ASP A C 1
ATOM 1051 O O . ASP A 1 134 ? -2.857 19.75 7.312 1 60.84 134 ASP A O 1
ATOM 1055 N N . GLY A 1 135 ? -3.994 20.828 8.914 1 63.81 135 GLY A N 1
ATOM 1056 C CA . GLY A 1 135 ? -4.703 19.609 9.297 1 63.81 135 GLY A CA 1
ATOM 1057 C C . GLY A 1 135 ? -5.605 19.078 8.195 1 63.81 135 GLY A C 1
ATOM 1058 O O . GLY A 1 135 ? -5.613 17.891 7.918 1 63.81 135 GLY A O 1
ATOM 1059 N N . LEU A 1 136 ? -6.137 20.047 7.438 1 67.69 136 LEU A N 1
ATOM 1060 C CA . LEU A 1 136 ? -7.07 19.656 6.387 1 67.69 136 LEU A CA 1
ATOM 1061 C C . LEU A 1 136 ? -6.328 19.094 5.18 1 67.69 136 LEU A C 1
ATOM 1063 O O . LEU A 1 136 ? -6.789 18.141 4.547 1 67.69 136 LEU A O 1
ATOM 1067 N N . ASN A 1 137 ? -5.133 19.594 4.852 1 70.12 137 ASN A N 1
ATOM 1068 C CA . ASN A 1 137 ? -4.316 19.062 3.766 1 70.12 137 ASN A CA 1
ATOM 1069 C C . ASN A 1 137 ? -3.842 17.641 4.07 1 70.12 137 ASN A C 1
ATOM 1071 O O . ASN A 1 137 ? -3.764 16.797 3.17 1 70.12 137 ASN A O 1
ATOM 1075 N N . GLY A 1 138 ? -3.586 17.406 5.289 1 74.94 138 GLY A N 1
ATOM 1076 C CA . GLY A 1 138 ? -3.232 16.047 5.707 1 74.94 138 GLY A CA 1
ATOM 1077 C C . GLY A 1 138 ? -4.363 15.055 5.527 1 74.94 138 GLY A C 1
ATOM 1078 O O . GLY A 1 138 ? -4.141 13.938 5.062 1 74.94 138 GLY A O 1
ATOM 1079 N N . ILE A 1 139 ? -5.496 15.539 5.707 1 81.31 139 ILE A N 1
ATOM 1080 C CA . ILE A 1 139 ? -6.668 14.672 5.578 1 81.31 139 ILE A CA 1
ATOM 1081 C C . ILE A 1 139 ? -6.93 14.375 4.105 1 81.31 139 ILE A C 1
ATOM 1083 O O . ILE A 1 139 ? -7.191 13.227 3.734 1 81.31 139 ILE A O 1
ATOM 1087 N N . ALA A 1 140 ? -6.789 15.414 3.301 1 83.38 140 ALA A N 1
ATOM 1088 C CA . ALA A 1 140 ? -6.996 15.227 1.867 1 83.38 140 ALA A CA 1
ATOM 1089 C C . ALA A 1 140 ? -6.02 14.203 1.299 1 83.38 140 ALA A C 1
ATOM 1091 O O . ALA A 1 140 ? -6.41 13.328 0.524 1 83.38 140 ALA A O 1
ATOM 1092 N N . SER A 1 141 ? -4.809 14.289 1.679 1 81.06 141 SER A N 1
ATOM 1093 C CA . SER A 1 141 ? -3.801 13.336 1.23 1 81.06 141 SER A CA 1
ATOM 1094 C C . SER A 1 141 ? -4.094 11.938 1.757 1 81.06 141 SER A C 1
ATOM 1096 O O . SER A 1 141 ? -3.881 10.945 1.054 1 81.06 141 SER A O 1
ATOM 1098 N N . GLY A 1 142 ? -4.551 11.859 2.947 1 85.69 142 GLY A N 1
ATOM 1099 C CA . GLY A 1 142 ? -4.941 10.578 3.508 1 85.69 142 GLY A CA 1
ATOM 1100 C C . GLY A 1 142 ? -6.07 9.914 2.742 1 85.69 142 GLY A C 1
ATOM 1101 O O . GLY A 1 142 ? -6.027 8.703 2.488 1 85.69 142 GLY A O 1
ATOM 1102 N N . LEU A 1 143 ? -6.961 10.766 2.34 1 91.19 143 LEU A N 1
ATOM 1103 C CA . LEU A 1 143 ? -8.094 10.258 1.576 1 91.19 143 LEU A CA 1
ATOM 1104 C C . LEU A 1 143 ? -7.645 9.758 0.206 1 91.19 143 LEU A C 1
ATOM 1106 O O . LEU A 1 143 ? -8.094 8.703 -0.252 1 91.19 143 LEU A O 1
ATOM 1110 N N . ASP A 1 144 ? -6.801 10.484 -0.37 1 88.31 144 ASP A N 1
ATOM 1111 C CA . ASP A 1 144 ? -6.266 10.078 -1.666 1 88.31 144 ASP A CA 1
ATOM 1112 C C . ASP A 1 144 ? -5.523 8.75 -1.561 1 88.31 144 ASP A C 1
ATOM 1114 O O . ASP A 1 144 ? -5.703 7.863 -2.398 1 88.31 144 ASP A O 1
ATOM 1118 N N . MET A 1 145 ? -4.676 8.539 -0.623 1 88.06 145 MET A N 1
ATOM 1119 C CA . MET A 1 145 ? -3.928 7.301 -0.427 1 88.06 145 MET A CA 1
ATOM 1120 C C . MET A 1 145 ? -4.867 6.133 -0.144 1 88.06 145 MET A C 1
ATOM 1122 O O . MET A 1 145 ? -4.648 5.023 -0.631 1 88.06 145 MET A O 1
ATOM 1126 N N . THR A 1 146 ? -5.848 6.453 0.656 1 94.94 146 THR A N 1
ATOM 1127 C CA . THR A 1 146 ? -6.848 5.434 0.949 1 94.94 146 THR A CA 1
ATOM 1128 C C . THR A 1 146 ? -7.539 4.965 -0.33 1 94.94 146 THR A C 1
ATOM 1130 O O . THR A 1 146 ? -7.691 3.764 -0.556 1 94.94 146 THR A O 1
ATOM 1133 N N . ALA A 1 147 ? -7.867 5.914 -1.2 1 95.25 147 ALA A N 1
ATOM 1134 C CA . ALA A 1 147 ? -8.5 5.586 -2.477 1 95.25 147 ALA A CA 1
ATOM 1135 C C . ALA A 1 147 ? -7.578 4.723 -3.336 1 95.25 147 ALA A C 1
ATOM 1137 O O . ALA A 1 147 ? -8.016 3.729 -3.92 1 95.25 147 ALA A O 1
ATOM 1138 N N . LYS A 1 148 ? -6.355 5.047 -3.398 1 89.62 148 LYS A N 1
ATOM 1139 C CA . LYS A 1 148 ? -5.387 4.297 -4.188 1 89.62 148 LYS A CA 1
ATOM 1140 C C . LYS A 1 148 ? -5.223 2.877 -3.648 1 89.62 148 LYS A C 1
ATOM 1142 O O . LYS A 1 148 ? -5.07 1.928 -4.422 1 89.62 148 LYS A O 1
ATOM 1147 N N . THR A 1 149 ? -5.199 2.736 -2.357 1 94.38 149 THR A N 1
ATOM 1148 C CA . THR A 1 149 ? -5.094 1.418 -1.743 1 94.38 149 THR A CA 1
ATOM 1149 C C . THR A 1 149 ? -6.316 0.566 -2.078 1 94.38 149 THR A C 1
ATOM 1151 O O . THR A 1 149 ? -6.184 -0.614 -2.412 1 94.38 149 THR A O 1
ATOM 1154 N N . ILE A 1 150 ? -7.477 1.166 -2.076 1 97.31 150 ILE A N 1
ATOM 1155 C CA . ILE A 1 150 ? -8.695 0.442 -2.416 1 97.31 150 ILE A CA 1
ATOM 1156 C C . ILE A 1 150 ? -8.672 0.049 -3.891 1 97.31 150 ILE A C 1
ATOM 1158 O O . ILE A 1 150 ? -9.07 -1.06 -4.254 1 97.31 150 ILE A O 1
ATOM 1162 N N . ASP A 1 151 ? -8.188 0.908 -4.734 1 92.75 151 ASP A N 1
ATOM 1163 C CA . ASP A 1 151 ? -8.016 0.569 -6.145 1 92.75 151 ASP A CA 1
ATOM 1164 C C . ASP A 1 151 ? -7.113 -0.654 -6.305 1 92.75 151 ASP A C 1
ATOM 1166 O O . ASP A 1 151 ? -7.395 -1.534 -7.121 1 92.75 151 ASP A O 1
ATOM 1170 N N . GLU A 1 152 ? -6.07 -0.69 -5.527 1 91.25 152 GLU A N 1
ATOM 1171 C CA . GLU A 1 152 ? -5.168 -1.835 -5.59 1 91.25 152 GLU A CA 1
ATOM 1172 C C . GLU A 1 152 ? -5.852 -3.107 -5.094 1 91.25 152 GLU A C 1
ATOM 1174 O O . GLU A 1 152 ? -5.633 -4.188 -5.645 1 91.25 152 GLU A O 1
ATOM 1179 N N . LEU A 1 153 ? -6.629 -3.018 -4.074 1 95.38 153 LEU A N 1
ATOM 1180 C CA . LEU A 1 153 ? -7.422 -4.148 -3.6 1 95.38 153 LEU A CA 1
ATOM 1181 C C . LEU A 1 153 ? -8.352 -4.656 -4.691 1 95.38 153 LEU A C 1
ATOM 1183 O O . LEU A 1 153 ? -8.461 -5.867 -4.906 1 95.38 153 LEU A O 1
ATOM 1187 N N . ASN A 1 154 ? -8.969 -3.754 -5.402 1 95.19 154 ASN A N 1
ATOM 1188 C CA . ASN A 1 154 ? -9.891 -4.113 -6.48 1 95.19 154 ASN A CA 1
ATOM 1189 C C . ASN A 1 154 ? -9.156 -4.812 -7.625 1 95.19 154 ASN A C 1
ATOM 1191 O O . ASN A 1 154 ? -9.641 -5.812 -8.156 1 95.19 154 ASN A O 1
ATOM 1195 N N . ARG A 1 155 ? -8.086 -4.301 -7.977 1 88.88 155 ARG A N 1
ATOM 1196 C CA . ARG A 1 155 ? -7.281 -4.934 -9.016 1 88.88 155 ARG A CA 1
ATOM 1197 C C . ARG A 1 155 ? -6.883 -6.352 -8.617 1 88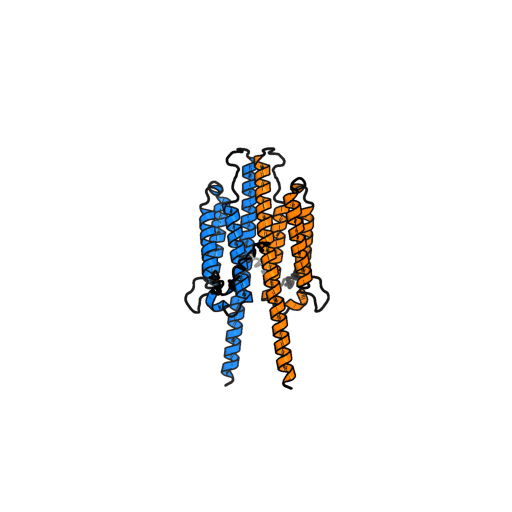.88 155 ARG A C 1
ATOM 1199 O O . ARG A 1 155 ? -6.992 -7.281 -9.422 1 88.88 155 ARG A O 1
ATOM 1206 N N . LEU A 1 156 ? -6.457 -6.496 -7.426 1 89.69 156 LEU A N 1
ATOM 1207 C CA . LEU A 1 156 ? -6.039 -7.789 -6.898 1 89.69 156 LEU A CA 1
ATOM 1208 C C . LEU A 1 156 ? -7.211 -8.766 -6.871 1 89.69 156 LEU A C 1
ATOM 1210 O O . LEU A 1 156 ? -7.043 -9.953 -7.176 1 89.69 156 LEU A O 1
ATOM 1214 N N . ALA A 1 157 ? -8.375 -8.227 -6.523 1 93.38 157 ALA A N 1
ATOM 1215 C CA . ALA A 1 157 ? -9.57 -9.07 -6.465 1 93.38 157 ALA A CA 1
ATOM 1216 C C . ALA A 1 157 ? -9.891 -9.656 -7.832 1 93.38 157 ALA A C 1
ATOM 1218 O O . ALA A 1 157 ? -10.211 -10.844 -7.945 1 93.38 157 ALA A O 1
ATOM 1219 N N . ILE A 1 158 ? -9.781 -8.867 -8.812 1 90.5 158 ILE A N 1
ATOM 1220 C CA . ILE A 1 158 ? -10.023 -9.32 -10.18 1 90.5 158 ILE A CA 1
ATOM 1221 C C . ILE A 1 158 ? -9.055 -10.453 -10.523 1 90.5 158 ILE A C 1
ATOM 1223 O O . ILE A 1 158 ? -9.469 -11.492 -11.039 1 90.5 158 ILE A O 1
ATOM 1227 N N . ARG A 1 159 ? -7.797 -10.312 -10.203 1 83.62 159 ARG A N 1
ATOM 1228 C CA . ARG A 1 159 ? -6.785 -11.328 -10.492 1 83.62 159 ARG A CA 1
ATOM 1229 C C . ARG A 1 159 ? -7.051 -12.609 -9.711 1 83.62 159 ARG A C 1
ATOM 1231 O O . ARG A 1 159 ? -6.918 -13.711 -10.25 1 83.62 159 ARG A O 1
ATOM 1238 N N . ILE A 1 160 ? -7.371 -12.523 -8.508 1 89.06 160 ILE A N 1
ATOM 1239 C CA . ILE A 1 160 ? -7.68 -13.672 -7.664 1 89.06 160 ILE A CA 1
ATOM 1240 C C . ILE A 1 160 ? -8.836 -14.461 -8.273 1 89.06 160 ILE A C 1
ATOM 1242 O O . ILE A 1 160 ? -8.766 -15.688 -8.383 1 89.06 160 ILE A O 1
ATOM 1246 N N . ARG A 1 161 ? -9.875 -13.82 -8.672 1 90.81 161 ARG A N 1
ATOM 1247 C CA . ARG A 1 161 ? -11.039 -14.508 -9.227 1 90.81 161 ARG A CA 1
ATOM 1248 C C . ARG A 1 161 ? -10.711 -15.156 -10.57 1 90.81 161 ARG A C 1
ATOM 1250 O O . ARG A 1 161 ? -11.242 -16.219 -10.891 1 90.81 161 ARG A O 1
ATOM 1257 N N . GLN A 1 162 ? -9.875 -14.562 -11.258 1 84.31 162 GLN A N 1
ATOM 1258 C CA . GLN A 1 162 ? -9.453 -15.148 -12.523 1 84.31 162 GLN A CA 1
ATOM 1259 C C . GLN A 1 162 ? -8.609 -16.406 -12.305 1 84.31 162 GLN A C 1
ATOM 1261 O O . GLN A 1 162 ? -8.703 -17.359 -13.078 1 84.31 162 GLN A O 1
ATOM 1266 N N . SER A 1 163 ? -7.766 -16.438 -11.359 1 77.56 163 SER A N 1
ATOM 1267 C CA . SER A 1 163 ? -6.91 -17.578 -11.07 1 77.56 163 SER A CA 1
ATOM 1268 C C . SER A 1 163 ? -7.727 -18.766 -10.562 1 77.56 163 SER A C 1
ATOM 1270 O O . SER A 1 163 ? -7.344 -19.922 -10.766 1 77.56 163 SER A O 1
ATOM 1272 N N . ASN A 1 164 ? -8.695 -18.484 -9.758 1 74 164 ASN A N 1
ATOM 1273 C CA . ASN A 1 164 ? -9.57 -19.562 -9.305 1 74 164 ASN A CA 1
ATOM 1274 C C . ASN A 1 164 ? -10.312 -20.203 -10.477 1 74 164 ASN A C 1
ATOM 1276 O O . ASN A 1 164 ? -10.492 -21.422 -10.508 1 74 164 ASN A O 1
ATOM 1280 N N . THR A 1 165 ? -10.703 -19.359 -11.375 1 63.75 165 THR A N 1
ATOM 1281 C CA . THR A 1 165 ? -11.406 -19.875 -12.547 1 63.75 165 THR A CA 1
ATOM 1282 C C . THR A 1 165 ? -10.469 -20.703 -13.422 1 63.75 165 THR A C 1
ATOM 1284 O O . THR A 1 165 ? -10.875 -21.734 -13.969 1 63.75 165 THR A O 1
ATOM 1287 N N . SER A 1 166 ? -9.273 -20.359 -13.531 1 61.31 166 SER A N 1
ATOM 1288 C CA . SER A 1 166 ? -8.32 -21.078 -14.359 1 61.31 166 SER A CA 1
ATOM 1289 C C . SER A 1 166 ? -7.961 -22.438 -13.734 1 61.31 166 SER A C 1
ATOM 1291 O O . SER A 1 166 ? -7.762 -23.422 -14.445 1 61.31 166 SER A O 1
ATOM 1293 N N . SER A 1 167 ? -7.84 -22.484 -12.531 1 60.62 167 SER A N 1
ATOM 1294 C CA . SER A 1 167 ? -7.582 -23.75 -11.844 1 60.62 167 SER A CA 1
ATOM 1295 C C . SER A 1 167 ? -8.766 -24.703 -11.984 1 60.62 167 SER A C 1
ATOM 1297 O O . SER A 1 167 ? -8.586 -25.906 -12.109 1 60.62 167 SER A O 1
ATOM 1299 N N . LEU A 1 168 ? -9.93 -24.156 -11.953 1 58.62 168 LEU A N 1
ATOM 1300 C CA . LEU A 1 168 ? -11.133 -24.969 -12.133 1 58.62 168 LEU A CA 1
ATOM 1301 C C . LEU A 1 168 ? -11.211 -25.5 -13.555 1 58.62 168 LEU A C 1
ATOM 1303 O O . LEU A 1 168 ? -11.562 -26.672 -13.766 1 58.62 168 LEU A O 1
ATOM 1307 N N . ASP A 1 169 ? -10.93 -24.656 -14.477 1 59.25 169 ASP A N 1
ATOM 1308 C CA . ASP A 1 169 ? -10.953 -25.078 -15.875 1 59.25 169 ASP A CA 1
ATOM 1309 C C . ASP A 1 169 ? -9.883 -26.125 -16.141 1 59.25 169 ASP A C 1
ATOM 1311 O O . ASP A 1 169 ? -10.117 -27.078 -16.891 1 59.25 169 ASP A O 1
ATOM 1315 N N . ALA A 1 170 ? -8.789 -26.031 -15.562 1 59.69 170 ALA A N 1
ATOM 1316 C CA . ALA A 1 170 ? -7.711 -27 -15.734 1 59.69 170 ALA A CA 1
ATOM 1317 C C . ALA A 1 170 ? -8.086 -28.344 -15.125 1 59.69 170 ALA A C 1
ATOM 1319 O O . ALA A 1 170 ? -7.777 -29.406 -15.695 1 59.69 170 ALA A O 1
ATOM 1320 N N . ARG A 1 171 ? -8.641 -28.344 -14.055 1 60.97 171 ARG A N 1
ATOM 1321 C CA . ARG A 1 171 ? -9.078 -29.594 -13.43 1 60.97 171 ARG A CA 1
ATOM 1322 C C . ARG A 1 171 ? -10.195 -30.25 -14.234 1 60.97 171 ARG A C 1
ATOM 1324 O O . ARG A 1 171 ? -10.234 -31.469 -14.367 1 60.97 171 ARG A O 1
ATOM 1331 N N . ARG A 1 172 ? -11.07 -29.469 -14.719 1 61.59 172 ARG A N 1
ATOM 1332 C CA . ARG A 1 172 ? -12.164 -29.984 -15.531 1 61.59 172 ARG A CA 1
ATOM 1333 C C . ARG A 1 172 ? -11.633 -30.609 -16.828 1 61.59 172 ARG A C 1
ATOM 1335 O O . ARG A 1 172 ? -12.109 -31.672 -17.25 1 61.59 172 ARG A O 1
AT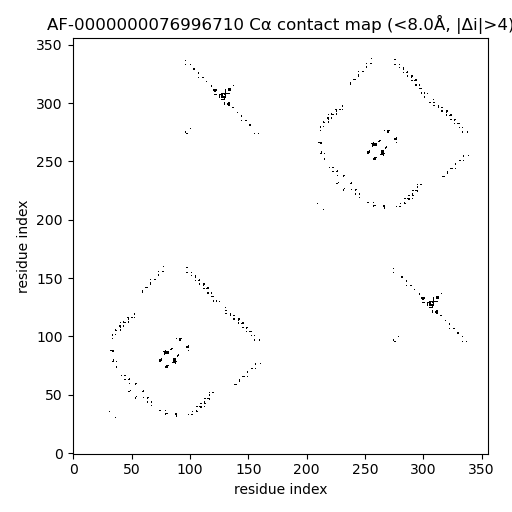OM 1342 N N . SER A 1 173 ? -10.672 -29.938 -17.328 1 61.81 173 SER A N 1
ATOM 1343 C CA . SER A 1 173 ? -10.086 -30.469 -18.562 1 61.81 173 SER A CA 1
ATOM 1344 C C . SER A 1 173 ? -9.312 -31.75 -18.281 1 61.81 173 SER A C 1
ATOM 1346 O O . SER A 1 173 ? -9.25 -32.625 -19.141 1 61.81 173 SER A O 1
ATOM 1348 N N . SER A 1 174 ? -8.672 -31.812 -17.188 1 60.69 174 SER A N 1
ATOM 1349 C CA . SER A 1 174 ? -7.941 -33.031 -16.844 1 60.69 174 SER A CA 1
ATOM 1350 C C . SER A 1 174 ? -8.891 -34.156 -16.438 1 60.69 174 SER A C 1
ATOM 1352 O O . SER A 1 174 ? -8.586 -35.344 -16.609 1 60.69 174 SER A O 1
ATOM 1354 N N . GLY A 1 175 ? -9.977 -33.781 -15.93 1 59.06 175 GLY A N 1
ATOM 1355 C CA . GLY A 1 175 ? -10.961 -34.781 -15.531 1 59.06 175 GLY A CA 1
ATOM 1356 C C . GLY A 1 175 ? -11.727 -35.375 -16.703 1 59.06 175 GLY A C 1
ATOM 1357 O O . GLY A 1 175 ? -12.18 -36.5 -16.656 1 59.06 175 GLY A O 1
ATOM 1358 N N . ASP A 1 176 ? -12.008 -34.656 -17.734 1 55.56 176 ASP A N 1
ATOM 1359 C CA . ASP A 1 176 ? -12.797 -35.156 -18.844 1 55.56 176 ASP A CA 1
ATOM 1360 C C . ASP A 1 176 ? -11.961 -36.094 -19.719 1 55.56 176 ASP A C 1
ATOM 1362 O O . ASP A 1 176 ? -12.477 -36.688 -20.672 1 55.56 176 ASP A O 1
ATOM 1366 N N . SER A 1 177 ? -10.664 -36.156 -19.531 1 50.09 177 SER A N 1
ATOM 1367 C CA . SER A 1 177 ? -9.93 -37.062 -20.391 1 50.09 177 SER A CA 1
ATOM 1368 C C . SER A 1 177 ? -9.984 -38.5 -19.859 1 50.09 177 SER A C 1
ATOM 1370 O O . SER A 1 177 ? -9.398 -39.406 -20.438 1 50.09 177 SER A O 1
ATOM 1372 N N . THR A 1 178 ? -10.648 -38.812 -18.688 1 40.78 178 THR A N 1
ATOM 1373 C CA . THR A 1 178 ? -10.812 -40.25 -18.469 1 40.78 178 THR A CA 1
ATOM 1374 C C . THR A 1 178 ? -12.047 -40.781 -19.203 1 40.78 178 THR A C 1
ATOM 1376 O O . THR A 1 178 ? -13.07 -40.094 -19.266 1 40.78 178 THR A O 1
ATOM 1379 N N . MET B 1 1 ? -52.938 24.844 -54.75 1 22.81 1 MET B N 1
ATOM 1380 C CA . MET B 1 1 ? -51.656 24.328 -55.25 1 22.81 1 MET B CA 1
ATOM 1381 C C . MET B 1 1 ? -50.594 24.391 -54.156 1 22.81 1 MET B C 1
ATOM 1383 O O . MET B 1 1 ? -50.031 25.453 -53.906 1 22.81 1 MET B O 1
ATOM 1387 N N . GLY B 1 2 ? -50.906 23.875 -53.062 1 26.97 2 GLY B N 1
ATOM 1388 C CA . GLY B 1 2 ? -50.375 23.891 -51.719 1 26.97 2 GLY B CA 1
ATOM 1389 C C . GLY B 1 2 ? -49 23.281 -51.625 1 26.97 2 GLY B C 1
ATOM 1390 O O . GLY B 1 2 ? -48.781 22.125 -52.031 1 26.97 2 GLY B O 1
ATOM 1391 N N . GLY B 1 3 ? -48.094 24.172 -52.031 1 25.08 3 GLY B N 1
ATOM 1392 C CA . GLY B 1 3 ? -46.656 23.859 -52.156 1 25.08 3 GLY B CA 1
ATOM 1393 C C . GLY B 1 3 ? -46.094 23.172 -50.938 1 25.08 3 GLY B C 1
ATOM 1394 O O . GLY B 1 3 ? -46.062 23.75 -49.844 1 25.08 3 GLY B O 1
ATOM 1395 N N . ARG B 1 4 ? -46.5 21.953 -50.844 1 27.58 4 ARG B N 1
ATOM 1396 C CA . ARG B 1 4 ? -46.062 21.109 -49.75 1 27.58 4 ARG B CA 1
ATOM 1397 C C . ARG B 1 4 ? -44.531 21.125 -49.625 1 27.58 4 ARG B C 1
ATOM 1399 O O . ARG B 1 4 ? -43.844 20.797 -50.594 1 27.58 4 ARG B O 1
ATOM 1406 N N . GLN B 1 5 ? -44.094 22.25 -49 1 25.78 5 GLN B N 1
ATOM 1407 C CA . GLN B 1 5 ? -42.656 22.391 -48.75 1 25.78 5 GLN B CA 1
ATOM 1408 C C . GLN B 1 5 ? -42.062 21.109 -48.188 1 25.78 5 GLN B C 1
ATOM 1410 O O . GLN B 1 5 ? -42.531 20.609 -47.156 1 25.78 5 GLN B O 1
ATOM 1415 N N . ASP B 1 6 ? -41.844 20.234 -49.094 1 25.16 6 ASP B N 1
ATOM 1416 C CA . ASP B 1 6 ? -41.156 18.984 -48.812 1 25.16 6 ASP B CA 1
ATOM 1417 C C . ASP B 1 6 ? -39.938 19.234 -47.938 1 25.16 6 ASP B C 1
ATOM 1419 O O . ASP B 1 6 ? -39.031 19.969 -48.312 1 25.16 6 ASP B O 1
ATOM 1423 N N . VAL B 1 7 ? -40.312 19.578 -46.719 1 27.88 7 VAL B N 1
ATOM 1424 C CA . VAL B 1 7 ? -39.219 19.672 -45.75 1 27.88 7 VAL B CA 1
ATOM 1425 C C . VAL B 1 7 ? -38.25 18.516 -45.938 1 27.88 7 VAL B C 1
ATOM 1427 O O . VAL B 1 7 ? -38.625 17.344 -45.781 1 27.88 7 VAL B O 1
ATOM 1430 N N . LEU B 1 8 ? -37.562 18.672 -47.062 1 25.53 8 LEU B N 1
ATOM 1431 C CA . LEU B 1 8 ? -36.469 17.734 -47.312 1 25.53 8 LEU B CA 1
ATOM 1432 C C . LEU B 1 8 ? -35.688 17.469 -46.031 1 25.53 8 LEU B C 1
ATOM 1434 O O . LEU B 1 8 ? -35.094 18.391 -45.438 1 25.53 8 LEU B O 1
ATOM 1438 N N . ILE B 1 9 ? -36.375 16.781 -45.219 1 26.83 9 ILE B N 1
ATOM 1439 C CA . ILE B 1 9 ? -35.656 16.281 -44.031 1 26.83 9 ILE B CA 1
ATOM 1440 C C . ILE B 1 9 ? -34.281 15.773 -44.438 1 26.83 9 ILE B C 1
ATOM 1442 O O . ILE B 1 9 ? -34.156 14.805 -45.188 1 26.83 9 ILE B O 1
ATOM 1446 N N . ALA B 1 10 ? -33.469 16.734 -44.875 1 26.12 10 ALA B N 1
ATOM 1447 C CA . ALA B 1 10 ? -32.062 16.375 -45.094 1 26.12 10 ALA B CA 1
ATOM 1448 C C . ALA B 1 10 ? -31.594 15.32 -44.094 1 26.12 10 ALA B C 1
ATOM 1450 O O . ALA B 1 10 ? -31.531 15.586 -42.906 1 26.12 10 ALA B O 1
ATOM 1451 N N . THR B 1 11 ? -32.219 14.227 -44.219 1 25.73 11 THR B N 1
ATOM 1452 C CA . THR B 1 11 ? -31.703 13.094 -43.469 1 25.73 11 THR B CA 1
ATOM 1453 C C . THR B 1 11 ? -30.188 12.992 -43.562 1 25.73 11 THR B C 1
ATOM 1455 O O . THR B 1 11 ? -29.656 12.633 -44.625 1 25.73 11 THR B O 1
ATOM 1458 N N . ASP B 1 12 ? -29.625 14.156 -43.312 1 26.39 12 ASP B N 1
ATOM 1459 C CA . ASP B 1 12 ? -28.172 14.016 -43.312 1 26.39 12 ASP B CA 1
ATOM 1460 C C . ASP B 1 12 ? -27.75 12.617 -42.875 1 26.39 12 ASP B C 1
ATOM 1462 O O . ASP B 1 12 ? -28.312 12.07 -41.906 1 26.39 12 ASP B O 1
ATOM 1466 N N . ARG B 1 13 ? -27.516 11.859 -43.844 1 25.97 13 ARG B N 1
ATOM 1467 C CA . ARG B 1 13 ? -26.859 10.555 -43.781 1 25.97 13 ARG B CA 1
ATOM 1468 C C . ARG B 1 13 ? -25.875 10.508 -42.594 1 25.97 13 ARG B C 1
ATOM 1470 O O . ARG B 1 13 ? -24.875 11.219 -42.594 1 25.97 13 ARG B O 1
ATOM 1477 N N . ILE B 1 14 ? -26.406 10.414 -41.438 1 29.05 14 ILE B N 1
ATOM 1478 C CA . ILE B 1 14 ? -25.531 10.078 -40.312 1 29.05 14 ILE B CA 1
ATOM 1479 C C . ILE B 1 14 ? -24.469 9.086 -40.781 1 29.05 14 ILE B C 1
ATOM 1481 O O . ILE B 1 14 ? -24.781 7.949 -41.125 1 29.05 14 ILE B O 1
ATOM 1485 N N . GLN B 1 15 ? -23.781 9.477 -41.844 1 26.75 15 GLN B N 1
ATOM 1486 C CA . GLN B 1 15 ? -22.688 8.562 -42.125 1 26.75 15 GLN B CA 1
ATOM 1487 C C . GLN B 1 15 ? -22.172 7.902 -40.844 1 26.75 15 GLN B C 1
ATOM 1489 O O . GLN B 1 15 ? -22.172 8.523 -39.781 1 26.75 15 GLN B O 1
ATOM 1494 N N . PRO B 1 16 ? -22.25 6.559 -40.969 1 27.11 16 PRO B N 1
ATOM 1495 C CA . PRO B 1 16 ? -21.75 5.82 -39.812 1 27.11 16 PRO B CA 1
ATOM 1496 C C . PRO B 1 16 ? -20.406 6.348 -39.312 1 27.11 16 PRO B C 1
ATOM 1498 O O . PRO B 1 16 ? -19.453 6.48 -40.094 1 27.11 16 PRO B O 1
ATOM 1501 N N . TRP B 1 17 ? -20.453 7.418 -38.688 1 25.27 17 TRP B N 1
ATOM 1502 C CA . TRP B 1 17 ? -19.297 8.125 -38.188 1 25.27 17 TRP B CA 1
ATOM 1503 C C . TRP B 1 17 ? -18.188 7.148 -37.781 1 25.27 17 TRP B C 1
ATOM 1505 O O . TRP B 1 17 ? -17.078 7.559 -37.469 1 25.27 17 TRP B O 1
ATOM 1515 N N . CYS B 1 18 ? -18.688 5.973 -37.406 1 24.38 18 CYS B N 1
ATOM 1516 C CA . CYS B 1 18 ? -17.844 5.266 -36.438 1 24.38 18 CYS B CA 1
ATOM 1517 C C . CYS B 1 18 ? -16.578 4.766 -37.125 1 24.38 18 CYS B C 1
ATOM 1519 O O . CYS B 1 18 ? -15.945 3.822 -36.625 1 24.38 18 CYS B O 1
ATOM 1521 N N . SER B 1 19 ? -16.531 4.836 -38.344 1 25.47 19 SER B N 1
ATOM 1522 C CA . SER B 1 19 ? -15.336 4.223 -38.938 1 25.47 19 SER B CA 1
ATOM 1523 C C . SER B 1 19 ? -14.062 4.746 -38.281 1 25.47 19 SER B C 1
ATOM 1525 O O . SER B 1 19 ? -12.977 4.645 -38.844 1 25.47 19 SER B O 1
ATOM 1527 N N . GLN B 1 20 ? -14.258 5.77 -37.656 1 23.77 20 GLN B N 1
ATOM 1528 C CA . GLN B 1 20 ? -12.984 6.391 -37.312 1 23.77 20 GLN B CA 1
ATOM 1529 C C . GLN B 1 20 ? -11.938 5.336 -36.969 1 23.77 20 GLN B C 1
ATOM 1531 O O . GLN B 1 20 ? -12.281 4.25 -36.469 1 23.77 20 GLN B O 1
ATOM 1536 N N . GLN B 1 21 ? -10.852 5.387 -37.75 1 23.84 21 GLN B N 1
ATOM 1537 C CA . GLN B 1 21 ? -9.617 4.656 -37.469 1 23.84 21 GLN B CA 1
ATOM 1538 C C . GLN B 1 21 ? -9.414 4.422 -36 1 23.84 21 GLN B C 1
ATOM 1540 O O . GLN B 1 21 ? -9.367 5.375 -35.219 1 23.84 21 GLN B O 1
ATOM 1545 N N . LYS B 1 22 ? -10.062 3.617 -35.531 1 25.7 22 LYS B N 1
ATOM 1546 C CA . LYS B 1 22 ? -9.898 3.014 -34.219 1 25.7 22 LYS B CA 1
ATOM 1547 C C . LYS B 1 22 ? -8.422 2.943 -33.812 1 25.7 22 LYS B C 1
ATOM 1549 O O . LYS B 1 22 ? -7.676 2.107 -34.344 1 25.7 22 LYS B O 1
ATOM 1554 N N . LYS B 1 23 ? -7.832 4.121 -34.062 1 28.53 23 LYS B N 1
ATOM 1555 C CA . LYS B 1 23 ? -6.535 4.137 -33.375 1 28.53 23 LYS B CA 1
ATOM 1556 C C . LYS B 1 23 ? -6.496 3.125 -32.25 1 28.53 23 LYS B C 1
ATOM 1558 O O . LYS B 1 23 ? -7.363 3.139 -31.359 1 28.53 23 LYS B O 1
ATOM 1563 N N . GLN B 1 24 ? -6.41 1.944 -32.719 1 26.33 24 GLN B N 1
ATOM 1564 C CA . GLN B 1 24 ? -6.035 0.962 -31.703 1 26.33 24 GLN B CA 1
ATOM 1565 C C . GLN B 1 24 ? -5.34 1.629 -30.516 1 26.33 24 GLN B C 1
ATOM 1567 O O . GLN B 1 24 ? -4.227 2.143 -30.656 1 26.33 24 GLN B O 1
ATOM 1572 N N . VAL B 1 25 ? -5.902 2.633 -30.031 1 27.98 25 VAL B N 1
ATOM 1573 C CA . VAL B 1 25 ? -5.336 3.064 -28.766 1 27.98 25 VAL B CA 1
ATOM 1574 C C . VAL B 1 25 ? -4.664 1.884 -28.062 1 27.98 25 VAL B C 1
ATOM 1576 O O . VAL B 1 25 ? -5.34 0.982 -27.562 1 27.98 25 VAL B O 1
ATOM 1579 N N . VAL B 1 26 ? -3.914 1.146 -28.938 1 28.84 26 VAL B N 1
ATOM 1580 C CA . VAL B 1 26 ? -2.9 0.458 -28.156 1 28.84 26 VAL B CA 1
ATOM 1581 C C . VAL B 1 26 ? -2.688 1.195 -26.828 1 28.84 26 VAL B C 1
ATOM 1583 O O . VAL B 1 26 ? -2.391 2.393 -26.812 1 28.84 26 VAL B O 1
ATOM 1586 N N . VAL B 1 27 ? -3.664 1.381 -26.078 1 29.33 27 VAL B N 1
ATOM 1587 C CA . VAL B 1 27 ? -3.152 1.781 -24.766 1 29.33 27 VAL B CA 1
ATOM 1588 C C . VAL B 1 27 ? -1.643 1.556 -24.719 1 29.33 27 VAL B C 1
ATOM 1590 O O . VAL B 1 27 ? -1.181 0.414 -24.641 1 29.33 27 VAL B O 1
ATOM 1593 N N . GLU B 1 28 ? -0.892 1.787 -25.609 1 33.31 28 GLU B N 1
ATOM 1594 C CA . GLU B 1 28 ? 0.558 1.925 -25.5 1 33.31 28 GLU B CA 1
ATOM 1595 C C . GLU B 1 28 ? 0.963 2.344 -24.078 1 33.31 28 GLU B C 1
ATOM 1597 O O . GLU B 1 28 ? 0.881 3.523 -23.734 1 33.31 28 GLU B O 1
ATOM 1602 N N . ILE B 1 29 ? 0.254 2.074 -23.156 1 37.03 29 ILE B N 1
ATOM 1603 C CA . ILE B 1 29 ? 0.573 1.929 -21.734 1 37.03 29 ILE B CA 1
ATOM 1604 C C . ILE B 1 29 ? 2.086 1.844 -21.547 1 37.03 29 ILE B C 1
ATOM 1606 O O . ILE B 1 29 ? 2.689 0.797 -21.797 1 37.03 29 ILE B O 1
ATOM 1610 N N . GLY B 1 30 ? 2.842 2.195 -22.219 1 40.69 30 GLY B N 1
ATOM 1611 C CA . GLY B 1 30 ? 4.254 2.201 -21.859 1 40.69 30 GLY B CA 1
ATOM 1612 C C . GLY B 1 30 ? 4.504 1.892 -20.391 1 40.69 30 GLY B C 1
ATOM 1613 O O . GLY B 1 30 ? 4.387 2.771 -19.547 1 40.69 30 GLY B O 1
ATOM 1614 N N . ALA B 1 31 ? 3.959 0.856 -19.953 1 50.44 31 ALA B N 1
ATOM 1615 C CA . ALA B 1 31 ? 3.779 0.152 -18.688 1 50.44 31 ALA B CA 1
ATOM 1616 C C . ALA B 1 31 ? 4.938 0.436 -17.734 1 50.44 31 ALA B C 1
ATOM 1618 O O . ALA B 1 31 ? 6.105 0.272 -18.094 1 50.44 31 ALA B O 1
ATOM 1619 N N . LYS B 1 32 ? 4.805 1.524 -17.125 1 72.62 32 LYS B N 1
ATOM 1620 C CA . LYS B 1 32 ? 5.855 1.758 -16.141 1 72.62 32 LYS B CA 1
ATOM 1621 C C . LYS B 1 32 ? 6.426 0.441 -15.617 1 72.62 32 LYS B C 1
ATOM 1623 O O . LYS B 1 32 ? 5.684 -0.418 -15.141 1 72.62 32 LYS B O 1
ATOM 1628 N N . THR B 1 33 ? 7.578 0.013 -16.344 1 90.38 33 THR B N 1
ATOM 1629 C CA . THR B 1 33 ? 8.297 -1.13 -15.789 1 90.38 33 THR B CA 1
ATOM 1630 C C . THR B 1 33 ? 8.523 -0.956 -14.297 1 90.38 33 THR B C 1
ATOM 1632 O O . THR B 1 33 ? 8.32 0.133 -13.75 1 90.38 33 THR B O 1
ATOM 1635 N N . LEU B 1 34 ? 8.695 -2.082 -13.797 1 96.88 34 LEU B N 1
ATOM 1636 C CA . LEU B 1 34 ? 9.047 -2.014 -12.383 1 96.88 34 LEU B CA 1
ATOM 1637 C C . LEU B 1 34 ? 10.273 -1.139 -12.164 1 96.88 34 LEU B C 1
ATOM 1639 O O . LEU B 1 34 ? 10.336 -0.374 -11.203 1 96.88 34 LEU B O 1
ATOM 1643 N N . SER B 1 35 ? 11.195 -1.209 -13.156 1 97.25 35 SER B N 1
ATOM 1644 C CA . SER B 1 35 ? 12.406 -0.406 -13.062 1 97.25 35 SER B CA 1
ATOM 1645 C C . SER B 1 35 ? 12.094 1.084 -13.141 1 97.25 35 SER B C 1
ATOM 1647 O O . SER B 1 35 ? 12.656 1.886 -12.398 1 97.25 35 SER B O 1
ATOM 1649 N N . THR B 1 36 ? 11.227 1.417 -14.023 1 96.56 36 THR B N 1
ATOM 1650 C CA . THR B 1 36 ? 10.875 2.824 -14.156 1 96.56 36 THR B CA 1
ATOM 1651 C C . THR B 1 36 ? 10.133 3.314 -12.914 1 96.56 36 THR B C 1
ATOM 1653 O O . THR B 1 36 ? 10.383 4.426 -12.438 1 96.56 36 THR B O 1
ATOM 1656 N N . ALA B 1 37 ? 9.234 2.535 -12.406 1 96.81 37 ALA B N 1
ATOM 1657 C CA . ALA B 1 37 ? 8.508 2.889 -11.195 1 96.81 37 ALA B CA 1
ATOM 1658 C C . ALA B 1 37 ? 9.453 3.033 -10.008 1 96.81 37 ALA B C 1
ATOM 1660 O O . ALA B 1 37 ? 9.32 3.959 -9.203 1 96.81 37 ALA B O 1
ATOM 1661 N N . ALA B 1 38 ? 10.383 2.135 -9.922 1 98.12 38 ALA B N 1
ATOM 1662 C CA . ALA B 1 38 ? 11.375 2.207 -8.852 1 98.12 38 ALA B CA 1
ATOM 1663 C C . ALA B 1 38 ? 12.242 3.453 -9 1 98.12 38 ALA B C 1
ATOM 1665 O O . ALA B 1 38 ? 12.57 4.102 -8 1 98.12 38 ALA B O 1
ATOM 1666 N N . PHE B 1 39 ? 12.602 3.758 -10.188 1 97.38 39 PHE B N 1
ATOM 1667 C CA . PHE B 1 39 ? 13.391 4.957 -10.445 1 97.38 39 PHE B CA 1
ATOM 1668 C C . PHE B 1 39 ? 12.633 6.207 -10.023 1 97.38 39 PHE B C 1
ATOM 1670 O O . PHE B 1 39 ? 13.211 7.121 -9.43 1 97.38 39 PHE B O 1
ATOM 1677 N N . GLN B 1 40 ? 11.391 6.215 -10.273 1 96.19 40 GLN B N 1
ATOM 1678 C CA . GLN B 1 40 ? 10.547 7.324 -9.844 1 96.19 40 GLN B CA 1
ATOM 1679 C C . GLN B 1 40 ? 10.539 7.453 -8.32 1 96.19 40 GLN B C 1
ATOM 1681 O O . GLN B 1 40 ? 10.578 8.562 -7.789 1 96.19 40 GLN B O 1
ATOM 1686 N N . CYS B 1 41 ? 10.461 6.355 -7.664 1 97.62 41 CYS B N 1
ATOM 1687 C CA . CYS B 1 41 ? 10.516 6.383 -6.207 1 97.62 41 CYS B CA 1
ATOM 1688 C C . CYS B 1 41 ? 11.852 6.922 -5.719 1 97.62 41 CYS B C 1
ATOM 1690 O O . CYS B 1 41 ? 11.898 7.738 -4.793 1 97.62 41 CYS B O 1
ATOM 1692 N N . GLN B 1 42 ? 12.945 6.551 -6.367 1 97.56 42 GLN B N 1
ATOM 1693 C CA . GLN B 1 42 ? 14.258 7.074 -5.996 1 97.56 42 GLN B CA 1
ATOM 1694 C C . GLN B 1 42 ? 14.305 8.594 -6.145 1 97.56 42 GLN B C 1
ATOM 1696 O O . GLN B 1 42 ? 14.82 9.289 -5.273 1 97.56 42 GLN B O 1
ATOM 1701 N N . ASN B 1 43 ? 13.766 8.984 -7.207 1 96.62 43 ASN B N 1
ATOM 1702 C CA . ASN B 1 43 ? 13.727 10.422 -7.43 1 96.62 43 ASN B CA 1
ATOM 1703 C C . ASN B 1 43 ? 12.875 11.125 -6.375 1 96.62 43 ASN B C 1
ATOM 1705 O O . ASN B 1 43 ? 13.234 12.203 -5.891 1 96.62 43 ASN B O 1
ATOM 1709 N N . SER B 1 44 ? 11.758 10.547 -6.074 1 96.12 44 SER B N 1
ATOM 1710 C CA . SER B 1 44 ? 10.891 11.133 -5.059 1 96.12 44 SER B CA 1
ATOM 1711 C C . SER B 1 44 ? 11.586 11.188 -3.703 1 96.12 44 SER B C 1
ATOM 1713 O O . SER B 1 44 ? 11.414 12.156 -2.953 1 96.12 44 SER B O 1
ATOM 1715 N N . PHE B 1 45 ? 12.367 10.211 -3.369 1 97.06 45 PHE B N 1
ATOM 1716 C CA . PHE B 1 45 ? 13.18 10.234 -2.154 1 97.06 45 PHE B CA 1
ATOM 1717 C C . PHE B 1 45 ? 14.156 11.398 -2.18 1 97.06 45 PHE B C 1
ATOM 1719 O O . PHE B 1 45 ? 14.281 12.133 -1.196 1 97.06 45 PHE B O 1
ATOM 1726 N N . ALA B 1 46 ? 14.828 11.531 -3.299 1 94.69 46 ALA B N 1
ATOM 1727 C CA . ALA B 1 46 ? 15.812 12.602 -3.438 1 94.69 46 ALA B CA 1
ATOM 1728 C C . ALA B 1 46 ? 15.172 13.969 -3.268 1 94.69 46 ALA B C 1
ATOM 1730 O O . ALA B 1 46 ? 15.703 14.836 -2.568 1 94.69 46 ALA B O 1
ATOM 1731 N N . ASP B 1 47 ? 14.062 14.086 -3.873 1 93.75 47 ASP B N 1
ATOM 1732 C CA . ASP B 1 47 ? 13.32 15.336 -3.752 1 93.75 47 ASP B CA 1
ATOM 1733 C C . ASP B 1 47 ? 12.922 15.602 -2.303 1 93.75 47 ASP B C 1
ATOM 1735 O O . ASP B 1 47 ? 13.016 16.734 -1.823 1 93.75 47 ASP B O 1
ATOM 1739 N N . ALA B 1 48 ? 12.461 14.562 -1.623 1 92.81 48 ALA B N 1
ATOM 1740 C CA . ALA B 1 48 ? 12 14.719 -0.245 1 92.81 48 ALA B CA 1
ATOM 1741 C C . ALA B 1 48 ? 13.156 15.07 0.686 1 92.81 48 ALA B C 1
ATOM 1743 O O . ALA B 1 48 ? 13.016 15.922 1.563 1 92.81 48 ALA B O 1
ATOM 1744 N N . VAL B 1 49 ? 14.281 14.492 0.484 1 93.12 49 VAL B N 1
ATOM 1745 C CA . VAL B 1 49 ? 15.461 14.695 1.325 1 93.12 49 VAL B CA 1
ATOM 1746 C C . VAL B 1 49 ? 15.969 16.125 1.154 1 93.12 49 VAL B C 1
ATOM 1748 O O . VAL B 1 49 ? 16.469 16.734 2.107 1 93.12 49 VAL B O 1
ATOM 1751 N N . THR B 1 50 ? 15.797 16.688 0.003 1 91.5 50 THR B N 1
ATOM 1752 C CA . THR B 1 50 ? 16.312 18.016 -0.291 1 91.5 50 THR B CA 1
ATOM 1753 C C . THR B 1 50 ? 15.219 19.062 -0.178 1 91.5 50 THR B C 1
ATOM 1755 O O . THR B 1 50 ? 15.422 20.234 -0.554 1 91.5 50 THR B O 1
ATOM 1758 N N . SER B 1 51 ? 14.086 18.609 0.257 1 87.88 51 SER B N 1
ATOM 1759 C CA . SER B 1 51 ? 12.961 19.531 0.338 1 87.88 51 SER B CA 1
ATOM 1760 C C . SER B 1 51 ? 13.25 20.672 1.306 1 87.88 51 SER B C 1
ATOM 1762 O O . SER B 1 51 ? 13.672 20.438 2.441 1 87.88 51 SER B O 1
ATOM 1764 N N . PRO B 1 52 ? 13.031 21.953 0.989 1 83.19 52 PRO B N 1
ATOM 1765 C CA . PRO B 1 52 ? 13.219 23.078 1.9 1 83.19 52 PRO B CA 1
ATOM 1766 C C . PRO B 1 52 ? 12.336 22.984 3.145 1 83.19 52 PRO B C 1
ATOM 1768 O O . PRO B 1 52 ? 12.695 23.516 4.199 1 83.19 52 PRO B O 1
ATOM 1771 N N . ARG B 1 53 ? 11.344 22.266 3.018 1 78.56 53 ARG B N 1
ATOM 1772 C CA . ARG B 1 53 ? 10.406 22.125 4.133 1 78.56 53 ARG B CA 1
ATOM 1773 C C . ARG B 1 53 ? 11.047 21.375 5.293 1 78.56 53 ARG B C 1
ATOM 1775 O O . ARG B 1 53 ? 10.672 21.562 6.449 1 78.56 53 ARG B O 1
ATOM 1782 N N . LEU B 1 54 ? 11.938 20.578 4.93 1 85.44 54 LEU B N 1
ATOM 1783 C CA . LEU B 1 54 ? 12.555 19.734 5.945 1 85.44 54 LEU B CA 1
ATOM 1784 C C . LEU B 1 54 ? 13.938 20.25 6.316 1 85.44 54 LEU B C 1
ATOM 1786 O O . LEU B 1 54 ? 14.656 19.609 7.09 1 85.44 54 LEU B O 1
ATOM 1790 N N . ALA B 1 55 ? 14.258 21.391 5.781 1 81.88 55 ALA B N 1
ATOM 1791 C CA . ALA B 1 55 ? 15.609 21.922 5.953 1 81.88 55 ALA B CA 1
ATOM 1792 C C . ALA B 1 55 ? 15.953 22.078 7.43 1 81.88 55 ALA B C 1
ATOM 1794 O O . ALA B 1 55 ? 17.094 21.844 7.832 1 81.88 55 ALA B O 1
ATOM 1795 N N . CYS B 1 56 ? 15.023 22.375 8.328 1 82.94 56 CYS B N 1
ATOM 1796 C CA . CYS B 1 56 ? 15.281 22.578 9.75 1 82.94 56 CYS B CA 1
ATOM 1797 C C . CYS B 1 56 ? 14.844 21.375 10.57 1 82.94 56 CYS B C 1
ATOM 1799 O O . CYS B 1 56 ? 14.773 21.453 11.797 1 82.94 56 CYS B O 1
ATOM 1801 N N . GLU B 1 57 ? 14.461 20.297 9.906 1 87.12 57 GLU B N 1
ATOM 1802 C CA . GLU B 1 57 ? 13.984 19.094 10.586 1 87.12 57 GLU B CA 1
ATOM 1803 C C . GLU B 1 57 ? 14.961 17.938 10.398 1 87.12 57 GLU B C 1
ATOM 1805 O O . GLU B 1 57 ? 14.648 16.953 9.711 1 87.12 57 GLU B O 1
ATOM 1810 N N . ALA B 1 58 ? 16.125 18 11.094 1 91.56 58 ALA B N 1
ATOM 1811 C CA . ALA B 1 58 ? 17.234 17.062 10.898 1 91.56 58 ALA B CA 1
ATOM 1812 C C . ALA B 1 58 ? 16.797 15.625 11.141 1 91.56 58 ALA B C 1
ATOM 1814 O O . ALA B 1 58 ? 17.219 14.711 10.438 1 91.56 58 ALA B O 1
ATOM 1815 N N . ALA B 1 59 ? 15.953 15.453 12.164 1 93.19 59 ALA B N 1
ATOM 1816 C CA . ALA B 1 59 ? 15.508 14.102 12.492 1 93.19 59 ALA B CA 1
ATOM 1817 C C . ALA B 1 59 ? 14.703 13.492 11.352 1 93.19 59 ALA B C 1
ATOM 1819 O O . ALA B 1 59 ? 14.836 12.305 11.047 1 93.19 59 ALA B O 1
ATOM 1820 N N . TYR B 1 60 ? 13.922 14.281 10.719 1 92.19 60 TYR B N 1
ATOM 1821 C CA . TYR B 1 60 ? 13.102 13.797 9.617 1 92.19 60 TYR B CA 1
ATOM 1822 C C . TYR B 1 60 ? 13.953 13.531 8.383 1 92.19 60 TYR B C 1
ATOM 1824 O O . TYR B 1 60 ? 13.727 12.555 7.656 1 92.19 60 TYR B O 1
ATOM 1832 N N . VAL B 1 61 ? 14.875 14.383 8.141 1 93.94 61 VAL B N 1
ATOM 1833 C CA . VAL B 1 61 ? 15.781 14.18 7.008 1 93.94 61 VAL B CA 1
ATOM 1834 C C . VAL B 1 61 ? 16.562 12.891 7.203 1 93.94 61 VAL B C 1
ATOM 1836 O O . VAL B 1 61 ? 16.703 12.094 6.27 1 93.94 61 VAL B O 1
ATOM 1839 N N . GLU B 1 62 ? 17.047 12.688 8.367 1 96.38 62 GLU B N 1
ATOM 1840 C CA . GLU B 1 62 ? 17.766 11.453 8.664 1 96.38 62 GLU B CA 1
ATOM 1841 C C . GLU B 1 62 ? 16.875 10.234 8.453 1 96.38 62 GLU B C 1
ATOM 1843 O O . GLU B 1 62 ? 17.312 9.227 7.887 1 96.38 62 GLU B O 1
ATOM 1848 N N . ALA B 1 63 ? 15.656 10.297 8.938 1 96.06 63 ALA B N 1
ATOM 1849 C CA . ALA B 1 63 ? 14.703 9.203 8.75 1 96.06 63 ALA B CA 1
ATOM 1850 C C . ALA B 1 63 ? 14.492 8.906 7.273 1 96.06 63 ALA B C 1
ATOM 1852 O O . ALA B 1 63 ? 14.461 7.746 6.859 1 96.06 63 ALA B O 1
ATOM 1853 N N . LEU B 1 64 ? 14.383 9.953 6.508 1 96.25 64 LEU B N 1
ATOM 1854 C CA . LEU B 1 64 ? 14.18 9.805 5.07 1 96.25 64 LEU B CA 1
ATOM 1855 C C . LEU B 1 64 ? 15.398 9.148 4.418 1 96.25 64 LEU B C 1
ATOM 1857 O O . LEU B 1 64 ? 15.25 8.297 3.543 1 96.25 64 LEU B O 1
ATOM 1861 N N . GLN B 1 65 ? 16.547 9.562 4.836 1 97.12 65 GLN B N 1
ATOM 1862 C CA . GLN B 1 65 ? 17.766 8.977 4.293 1 97.12 65 GLN B CA 1
ATOM 1863 C C . GLN B 1 65 ? 17.875 7.496 4.633 1 97.12 65 GLN B C 1
ATOM 1865 O O . GLN B 1 65 ? 18.297 6.691 3.801 1 97.12 65 GLN B O 1
ATOM 1870 N N . ASN B 1 66 ? 17.5 7.172 5.844 1 97.94 66 ASN B N 1
ATOM 1871 C CA . ASN B 1 66 ? 17.484 5.77 6.238 1 97.94 66 ASN B CA 1
ATOM 1872 C C . ASN B 1 66 ? 16.5 4.961 5.395 1 97.94 66 ASN B C 1
ATOM 1874 O O . ASN B 1 66 ? 16.812 3.852 4.961 1 97.94 66 ASN B O 1
ATOM 1878 N N . LEU B 1 67 ? 15.336 5.52 5.125 1 98.25 67 LEU B N 1
ATOM 1879 C CA . LEU B 1 67 ? 14.328 4.852 4.312 1 98.25 67 LEU B CA 1
ATOM 1880 C C . LEU B 1 67 ? 14.797 4.703 2.871 1 98.25 67 LEU B C 1
ATOM 1882 O O . LEU B 1 67 ? 14.562 3.672 2.238 1 98.25 67 LEU B O 1
ATOM 1886 N N . LEU B 1 68 ? 15.477 5.727 2.361 1 98.06 68 LEU B N 1
ATOM 1887 C CA . LEU B 1 68 ? 16.047 5.645 1.021 1 98.06 68 LEU B CA 1
ATOM 1888 C C . LEU B 1 68 ? 17.078 4.523 0.938 1 98.06 68 LEU B C 1
ATOM 1890 O O . LEU B 1 68 ? 17.109 3.775 -0.04 1 98.06 68 LEU B O 1
ATOM 1894 N N . GLN B 1 69 ? 17.891 4.41 1.91 1 98.31 69 GLN B N 1
ATOM 1895 C CA . GLN B 1 69 ? 18.875 3.334 1.942 1 98.31 69 GLN B CA 1
ATOM 1896 C C . GLN B 1 69 ? 18.203 1.967 1.955 1 98.31 69 GLN B C 1
ATOM 1898 O O . GLN B 1 69 ? 18.625 1.054 1.24 1 98.31 69 GLN B O 1
ATOM 1903 N N . SER B 1 70 ? 17.203 1.822 2.822 1 98.44 70 SER B N 1
ATOM 1904 C CA . SER B 1 70 ? 16.438 0.576 2.869 1 98.44 70 SER B CA 1
ATOM 1905 C C . SER B 1 70 ? 15.828 0.252 1.512 1 98.44 70 SER B C 1
ATOM 1907 O O . SER B 1 70 ? 15.859 -0.899 1.07 1 98.44 70 SER B O 1
ATOM 1909 N N . PHE B 1 71 ? 15.281 1.26 0.878 1 98.62 71 PHE B N 1
ATOM 1910 C CA . PHE B 1 71 ? 14.68 1.071 -0.437 1 98.62 71 PHE B CA 1
ATOM 1911 C C . PHE B 1 71 ? 15.727 0.639 -1.455 1 98.62 71 PHE B C 1
ATOM 1913 O O . PHE B 1 71 ? 15.484 -0.262 -2.262 1 98.62 71 PHE B O 1
ATOM 1920 N N . ASN B 1 72 ? 16.859 1.251 -1.439 1 98.56 72 ASN B N 1
ATOM 1921 C CA . ASN B 1 72 ? 17.953 0.891 -2.344 1 98.56 72 ASN B CA 1
ATOM 1922 C C . ASN B 1 72 ? 18.453 -0.525 -2.08 1 98.56 72 ASN B C 1
ATOM 1924 O O . ASN B 1 72 ? 18.812 -1.244 -3.012 1 98.56 72 ASN B O 1
ATOM 1928 N N . LEU B 1 73 ? 18.531 -0.88 -0.81 1 98.44 73 LEU B N 1
ATOM 1929 C CA . LEU B 1 73 ? 18.875 -2.26 -0.486 1 98.44 73 LEU B CA 1
ATOM 1930 C C . LEU B 1 73 ? 17.875 -3.23 -1.101 1 98.44 73 LEU B C 1
ATOM 1932 O O . LEU B 1 73 ? 18.266 -4.273 -1.635 1 98.44 73 LEU B O 1
ATOM 1936 N N . TRP B 1 74 ? 16.625 -2.928 -1.019 1 98.25 74 TRP B N 1
ATOM 1937 C CA . TRP B 1 74 ? 15.594 -3.762 -1.616 1 98.25 74 TRP B CA 1
ATOM 1938 C C . TRP B 1 74 ? 15.781 -3.871 -3.125 1 98.25 74 TRP B C 1
ATOM 1940 O O . TRP B 1 74 ? 15.695 -4.965 -3.689 1 98.25 74 TRP B O 1
ATOM 1950 N N . THR B 1 75 ? 16.016 -2.699 -3.803 1 98.31 75 THR B N 1
ATOM 1951 C CA . THR B 1 75 ? 16.156 -2.725 -5.254 1 98.31 75 THR B CA 1
ATOM 1952 C C . THR B 1 75 ? 17.344 -3.588 -5.668 1 98.31 75 THR B C 1
ATOM 1954 O O . THR B 1 75 ? 17.281 -4.289 -6.68 1 98.31 75 THR B O 1
ATOM 1957 N N . GLY B 1 76 ? 18.391 -3.537 -4.91 1 98.25 76 GLY B N 1
ATOM 1958 C CA . GLY B 1 76 ? 19.547 -4.402 -5.164 1 98.25 76 GLY B CA 1
ATOM 1959 C C . GLY B 1 76 ? 19.25 -5.867 -4.902 1 98.25 76 GLY B C 1
ATOM 1960 O O . GLY B 1 76 ? 19.609 -6.73 -5.703 1 98.25 76 GLY B O 1
ATOM 1961 N N . TYR B 1 77 ? 18.625 -6.141 -3.812 1 97.25 77 TYR B N 1
ATOM 1962 C CA . TYR B 1 77 ? 18.328 -7.492 -3.357 1 97.25 77 TYR B CA 1
ATOM 1963 C C . TYR B 1 77 ? 17.484 -8.242 -4.387 1 97.25 77 TYR B C 1
ATOM 1965 O O . TYR B 1 77 ? 17.766 -9.398 -4.711 1 97.25 77 TYR B O 1
ATOM 1973 N N . ILE B 1 78 ? 16.484 -7.637 -4.957 1 97.19 78 ILE B N 1
ATOM 1974 C CA . ILE B 1 78 ? 15.539 -8.344 -5.812 1 97.19 78 ILE B CA 1
ATOM 1975 C C . ILE B 1 78 ? 15.914 -8.148 -7.277 1 97.19 78 ILE B C 1
ATOM 1977 O O . ILE B 1 78 ? 15.367 -8.805 -8.164 1 97.19 78 ILE B O 1
ATOM 1981 N N . GLY B 1 79 ? 16.875 -7.23 -7.602 1 97.88 79 GLY B N 1
ATOM 1982 C CA . GLY B 1 79 ? 17.391 -7.039 -8.953 1 97.88 79 GLY B CA 1
ATOM 1983 C C . GLY B 1 79 ? 16.484 -6.18 -9.812 1 97.88 79 GLY B C 1
ATOM 1984 O O . GLY B 1 79 ? 16.172 -6.535 -10.953 1 97.88 79 GLY B O 1
ATOM 1985 N N . VAL B 1 80 ? 16.094 -5.012 -9.234 1 97.81 80 VAL B N 1
ATOM 1986 C CA . VAL B 1 80 ? 15.195 -4.125 -9.969 1 97.81 80 VAL B CA 1
ATOM 1987 C C . VAL B 1 80 ? 15.922 -3.564 -11.195 1 97.81 80 VAL B C 1
ATOM 1989 O O . VAL B 1 80 ? 15.352 -3.477 -12.281 1 97.81 80 VAL B O 1
ATOM 1992 N N . PHE B 1 81 ? 17.141 -3.199 -11.023 1 97.44 81 PHE B N 1
ATOM 1993 C CA . PHE B 1 81 ? 17.891 -2.52 -12.078 1 97.44 81 PHE B CA 1
ATOM 1994 C C . PHE B 1 81 ? 18.906 -3.453 -12.703 1 97.44 81 PHE B C 1
ATOM 1996 O O . PHE B 1 81 ? 19.844 -3 -13.367 1 97.44 81 PHE B O 1
ATOM 2003 N N . ALA B 1 82 ? 18.781 -4.754 -12.383 1 97 82 ALA B N 1
ATOM 2004 C CA . ALA B 1 82 ? 19.672 -5.719 -13.031 1 97 82 ALA B CA 1
ATOM 2005 C C . ALA B 1 82 ? 19.438 -5.75 -14.539 1 97 82 ALA B C 1
ATOM 2007 O O . ALA B 1 82 ? 18.422 -5.27 -15.031 1 97 82 ALA B O 1
ATOM 2008 N N . GLU B 1 83 ? 20.391 -6.367 -15.188 1 96 83 GLU B N 1
ATOM 2009 C CA . GLU B 1 83 ? 20.297 -6.406 -16.641 1 96 83 GLU B CA 1
ATOM 2010 C C . GLU B 1 83 ? 19.703 -7.727 -17.125 1 96 83 GLU B C 1
ATOM 2012 O O . GLU B 1 83 ? 19.844 -8.75 -16.453 1 96 83 GLU B O 1
ATOM 2017 N N . GLY B 1 84 ? 19.016 -7.609 -18.328 1 93.81 84 GLY B N 1
ATOM 2018 C CA . GLY B 1 84 ? 18.547 -8.789 -19.031 1 93.81 84 GLY B CA 1
ATOM 2019 C C . GLY B 1 84 ? 17.641 -9.664 -18.203 1 93.81 84 GLY B C 1
ATOM 2020 O O . GLY B 1 84 ? 16.672 -9.172 -17.609 1 93.81 84 GLY B O 1
ATOM 2021 N N . ARG B 1 85 ? 17.984 -11.047 -18.141 1 94.19 85 ARG B N 1
ATOM 2022 C CA . ARG B 1 85 ? 17.125 -12.047 -17.531 1 94.19 85 ARG B CA 1
ATOM 2023 C C . ARG B 1 85 ? 17.156 -11.953 -16 1 94.19 85 ARG B C 1
ATOM 2025 O O . ARG B 1 85 ? 16.312 -12.508 -15.32 1 94.19 85 ARG B O 1
ATOM 2032 N N . ALA B 1 86 ? 18.172 -11.164 -15.531 1 94.38 86 ALA B N 1
ATOM 2033 C CA . ALA B 1 86 ? 18.312 -11.039 -14.078 1 94.38 86 ALA B CA 1
ATOM 2034 C C . ALA B 1 86 ? 17.438 -9.906 -13.539 1 94.38 86 ALA B C 1
ATOM 2036 O O . ALA B 1 86 ? 17.234 -9.789 -12.328 1 94.38 86 ALA B O 1
ATOM 2037 N N . SER B 1 87 ? 16.812 -9.055 -14.484 1 96 87 SER B N 1
ATOM 2038 C CA . SER B 1 87 ? 16.016 -7.918 -14.047 1 96 87 SER B CA 1
ATOM 2039 C C . SER B 1 87 ? 14.672 -8.383 -13.477 1 96 87 SER B C 1
ATOM 2041 O O . SER B 1 87 ? 14.094 -9.352 -13.953 1 96 87 SER B O 1
ATOM 2043 N N . LEU B 1 88 ? 14.242 -7.664 -12.516 1 96.19 88 LEU B N 1
ATOM 2044 C CA . LEU B 1 88 ? 12.969 -8.008 -11.898 1 96.19 88 LEU B CA 1
ATOM 2045 C C . LEU B 1 88 ? 11.852 -8 -12.93 1 96.19 88 LEU B C 1
ATOM 2047 O O . LEU B 1 88 ? 10.953 -8.852 -12.891 1 96.19 88 LEU B O 1
ATOM 2051 N N . ASP B 1 89 ? 11.875 -7.035 -13.836 1 95.81 89 ASP B N 1
ATOM 2052 C CA . ASP B 1 89 ? 10.883 -6.953 -14.898 1 95.81 89 ASP B CA 1
ATOM 2053 C C . ASP B 1 89 ? 10.82 -8.258 -15.695 1 95.81 89 ASP B C 1
ATOM 2055 O O . ASP B 1 89 ? 9.734 -8.75 -16 1 95.81 89 ASP B O 1
ATOM 2059 N N . HIS B 1 90 ? 11.938 -8.734 -15.969 1 94.81 90 HIS B N 1
ATOM 2060 C CA . HIS B 1 90 ? 11.977 -9.969 -16.734 1 94.81 90 HIS B CA 1
ATOM 2061 C C . HIS B 1 90 ? 11.484 -11.156 -15.914 1 94.81 90 HIS B C 1
ATOM 2063 O O . HIS B 1 90 ? 10.68 -11.961 -16.391 1 94.81 90 HIS B O 1
ATOM 2069 N N . ARG B 1 91 ? 11.93 -11.203 -14.727 1 94.06 91 ARG B N 1
ATOM 2070 C CA . ARG B 1 91 ? 11.625 -12.352 -13.875 1 94.06 91 ARG B CA 1
ATOM 2071 C C . ARG B 1 91 ? 10.133 -12.422 -13.57 1 94.06 91 ARG B C 1
ATOM 2073 O O . ARG B 1 91 ? 9.586 -13.508 -13.383 1 94.06 91 ARG B O 1
ATOM 2080 N N . LEU B 1 92 ? 9.523 -11.281 -13.562 1 92.5 92 LEU B N 1
ATOM 2081 C CA . LEU B 1 92 ? 8.117 -11.289 -13.156 1 92.5 92 LEU B CA 1
ATOM 2082 C C . LEU B 1 92 ? 7.199 -11.234 -14.367 1 92.5 92 LEU B C 1
ATOM 2084 O O . LEU B 1 92 ? 5.977 -11.195 -14.227 1 92.5 92 LEU B O 1
ATOM 2088 N N . ARG B 1 93 ? 7.785 -11.281 -15.531 1 90.25 93 ARG B N 1
ATOM 2089 C CA . ARG B 1 93 ? 7.02 -11.148 -16.766 1 90.25 93 ARG B CA 1
ATOM 2090 C C . ARG B 1 93 ? 5.941 -12.219 -16.859 1 90.25 93 ARG B C 1
ATOM 2092 O O . ARG B 1 93 ? 4.883 -11.992 -17.453 1 90.25 93 ARG B O 1
ATOM 2099 N N . ARG B 1 94 ? 6.203 -13.406 -16.266 1 84.81 94 ARG B N 1
ATOM 2100 C CA . ARG B 1 94 ? 5.234 -14.5 -16.328 1 84.81 94 ARG B CA 1
ATOM 2101 C C . ARG B 1 94 ? 4.508 -14.664 -15.008 1 84.81 94 ARG B C 1
ATOM 2103 O O . ARG B 1 94 ? 3.816 -15.664 -14.789 1 84.81 94 ARG B O 1
ATOM 2110 N N . HIS B 1 95 ? 4.781 -13.844 -14.047 1 86.38 95 HIS B N 1
ATOM 2111 C CA . HIS B 1 95 ? 4.152 -13.836 -12.727 1 86.38 95 HIS B CA 1
ATOM 2112 C C . HIS B 1 95 ? 3.453 -12.508 -12.461 1 86.38 95 HIS B C 1
ATOM 2114 O O . HIS B 1 95 ? 3.871 -11.75 -11.578 1 86.38 95 HIS B O 1
ATOM 2120 N N . LEU B 1 96 ? 2.352 -12.422 -13.133 1 81.06 96 LEU B N 1
ATOM 2121 C CA . LEU B 1 96 ? 1.66 -11.133 -13.188 1 81.06 96 LEU B CA 1
ATOM 2122 C C . LEU B 1 96 ? 1.17 -10.719 -11.805 1 81.06 96 LEU B C 1
ATOM 2124 O O . LEU B 1 96 ? 1.235 -9.539 -11.453 1 81.06 96 LEU B O 1
ATOM 2128 N N . PRO B 1 97 ? 0.764 -11.719 -10.969 1 79.5 97 PRO B N 1
ATOM 2129 C CA . PRO B 1 97 ? 0.323 -11.305 -9.633 1 79.5 97 PRO B CA 1
ATOM 2130 C C . PRO B 1 97 ? 1.427 -10.625 -8.836 1 79.5 97 PRO B C 1
ATOM 2132 O O . PRO B 1 97 ? 1.182 -9.602 -8.188 1 79.5 97 PRO B O 1
ATOM 2135 N N . TYR B 1 98 ? 2.609 -11.203 -8.914 1 87.19 98 TYR B N 1
ATOM 2136 C CA . TYR B 1 98 ? 3.729 -10.578 -8.211 1 87.19 98 TYR B CA 1
ATOM 2137 C C . TYR B 1 98 ? 4.102 -9.25 -8.852 1 87.19 98 TYR B C 1
ATOM 2139 O O . TYR B 1 98 ? 4.406 -8.281 -8.148 1 87.19 98 TYR B O 1
ATOM 2147 N N . HIS B 1 99 ? 4.109 -9.25 -10.109 1 89.19 99 HIS B N 1
ATOM 2148 C CA . HIS B 1 99 ? 4.395 -8.008 -10.828 1 89.19 99 HIS B CA 1
ATOM 2149 C C . HIS B 1 99 ? 3.453 -6.895 -10.391 1 89.19 99 HIS B C 1
ATOM 2151 O O . HIS B 1 99 ? 3.904 -5.801 -10.031 1 89.19 99 HIS B O 1
ATOM 2157 N N . ASP B 1 100 ? 2.27 -7.168 -10.43 1 83.56 100 ASP B N 1
ATOM 2158 C CA . ASP B 1 100 ? 1.257 -6.172 -10.102 1 83.56 100 ASP B CA 1
ATOM 2159 C C . ASP B 1 100 ? 1.395 -5.707 -8.656 1 83.56 100 ASP B C 1
ATOM 2161 O O . ASP B 1 100 ? 1.186 -4.531 -8.352 1 83.56 100 ASP B O 1
ATOM 2165 N N . MET B 1 101 ? 1.669 -6.602 -7.801 1 87.31 101 MET B N 1
ATOM 2166 C CA . MET B 1 101 ? 1.813 -6.273 -6.383 1 87.31 101 MET B CA 1
ATOM 2167 C C . MET B 1 101 ? 3.004 -5.348 -6.16 1 87.31 101 MET B C 1
ATOM 2169 O O . MET B 1 101 ? 2.895 -4.355 -5.434 1 87.31 101 MET B O 1
ATOM 2173 N N . VAL B 1 102 ? 4.039 -5.66 -6.754 1 93.56 102 VAL B N 1
ATOM 2174 C CA . VAL B 1 102 ? 5.223 -4.812 -6.633 1 93.56 102 VAL B CA 1
ATOM 2175 C C . VAL B 1 102 ? 4.922 -3.422 -7.188 1 93.56 102 VAL B C 1
ATOM 2177 O O . VAL B 1 102 ? 5.238 -2.412 -6.559 1 93.56 102 VAL B O 1
ATOM 2180 N N . LEU B 1 103 ? 4.324 -3.404 -8.281 1 92.75 103 LEU B N 1
ATOM 2181 C CA . LEU B 1 103 ? 4 -2.125 -8.906 1 92.75 103 LEU B CA 1
ATOM 2182 C C . LEU B 1 103 ? 3.08 -1.301 -8.016 1 92.75 103 LEU B C 1
ATOM 2184 O O . LEU B 1 103 ? 3.27 -0.091 -7.867 1 92.75 103 LEU B O 1
ATOM 2188 N N . ALA B 1 104 ? 2.131 -1.933 -7.484 1 89.81 104 ALA B N 1
ATOM 2189 C CA . ALA B 1 104 ? 1.192 -1.254 -6.598 1 89.81 104 ALA B CA 1
ATOM 2190 C C . ALA B 1 104 ? 1.915 -0.643 -5.398 1 89.81 104 ALA B C 1
ATOM 2192 O O . ALA B 1 104 ? 1.659 0.507 -5.031 1 89.81 104 ALA B O 1
ATOM 2193 N N . LEU B 1 105 ? 2.758 -1.397 -4.816 1 94.56 105 LEU B N 1
ATOM 2194 C CA . LEU B 1 105 ? 3.482 -0.909 -3.646 1 94.56 105 LEU B CA 1
ATOM 2195 C C . LEU B 1 105 ? 4.43 0.225 -4.027 1 94.56 105 LEU B C 1
ATOM 2197 O O . LEU B 1 105 ? 4.578 1.191 -3.277 1 94.56 105 LEU B O 1
ATOM 2201 N N . LEU B 1 106 ? 4.992 0.168 -5.188 1 96.06 106 LEU B N 1
ATOM 2202 C CA . LEU B 1 106 ? 5.852 1.245 -5.664 1 96.06 106 LEU B CA 1
ATOM 2203 C C . LEU B 1 106 ? 5.047 2.514 -5.918 1 96.06 106 LEU B C 1
ATOM 2205 O O . LEU B 1 106 ? 5.496 3.615 -5.602 1 96.06 106 LEU B O 1
ATOM 2209 N N . ARG B 1 107 ? 3.965 2.309 -6.434 1 91 107 ARG B N 1
ATOM 2210 C CA . ARG B 1 107 ? 3.1 3.461 -6.672 1 91 107 ARG B CA 1
ATOM 2211 C C . ARG B 1 107 ? 2.664 4.094 -5.355 1 91 107 ARG B C 1
ATOM 2213 O O . ARG B 1 107 ? 2.637 5.32 -5.23 1 91 107 ARG B O 1
ATOM 2220 N N . LEU B 1 108 ? 2.303 3.295 -4.43 1 91 108 LEU B N 1
ATOM 2221 C CA . LEU B 1 108 ? 1.943 3.812 -3.115 1 91 108 LEU B CA 1
ATOM 2222 C C . LEU B 1 108 ? 3.121 4.543 -2.479 1 91 108 LEU B C 1
ATOM 2224 O O . LEU B 1 108 ? 2.957 5.629 -1.919 1 91 108 LEU B O 1
ATOM 2228 N N . LEU B 1 109 ? 4.25 3.979 -2.623 1 95.81 109 LEU B N 1
ATOM 2229 C CA . LEU B 1 109 ? 5.461 4.59 -2.09 1 95.81 109 LEU B CA 1
ATOM 2230 C C . LEU B 1 109 ? 5.707 5.953 -2.727 1 95.81 109 LEU B C 1
ATOM 2232 O O . LEU B 1 109 ? 5.984 6.93 -2.027 1 95.81 109 LEU B O 1
ATOM 2236 N N . HIS B 1 110 ? 5.598 6 -3.973 1 93.62 110 HIS B N 1
ATOM 2237 C CA . HIS B 1 110 ? 5.758 7.258 -4.699 1 93.62 110 HIS B CA 1
ATOM 2238 C C . HIS B 1 110 ? 4.793 8.32 -4.184 1 93.62 110 HIS B C 1
ATOM 2240 O O . HIS B 1 110 ? 5.191 9.461 -3.936 1 93.62 110 HIS B O 1
ATOM 2246 N N . THR B 1 111 ? 3.617 7.969 -4.027 1 88.12 111 THR B N 1
ATOM 2247 C CA . THR B 1 111 ? 2.584 8.891 -3.576 1 88.12 111 THR B CA 1
ATOM 2248 C C . THR B 1 111 ? 2.863 9.359 -2.15 1 88.12 111 THR B C 1
ATOM 2250 O O . THR B 1 111 ? 2.668 10.531 -1.827 1 88.12 111 THR B O 1
ATOM 2253 N N . GLN B 1 112 ? 3.268 8.414 -1.299 1 89.25 112 GLN B N 1
ATOM 2254 C CA . GLN B 1 112 ? 3.594 8.758 0.08 1 89.25 112 GLN B CA 1
ATOM 2255 C C . GLN B 1 112 ? 4.75 9.758 0.138 1 89.25 112 GLN B C 1
ATOM 2257 O O . GLN B 1 112 ? 4.703 10.727 0.899 1 89.25 112 GLN B O 1
ATOM 2262 N N . LEU B 1 113 ? 5.723 9.602 -0.684 1 93.06 113 LEU B N 1
ATOM 2263 C CA . LEU B 1 113 ? 6.879 10.492 -0.728 1 93.06 113 LEU B CA 1
ATOM 2264 C C . LEU B 1 113 ? 6.496 11.859 -1.288 1 93.06 113 LEU B C 1
ATOM 2266 O O . LEU B 1 113 ? 6.996 12.883 -0.827 1 93.06 113 LEU B O 1
ATOM 2270 N N . HIS B 1 114 ? 5.719 11.773 -2.256 1 86.25 114 HIS B N 1
ATOM 2271 C CA . HIS B 1 114 ? 5.219 13.039 -2.797 1 86.25 114 HIS B CA 1
ATOM 2272 C C . HIS B 1 114 ? 4.461 13.828 -1.738 1 86.25 114 HIS B C 1
ATOM 2274 O O . HIS B 1 114 ? 4.605 15.047 -1.648 1 86.25 114 HIS B O 1
ATOM 2280 N N . PHE B 1 115 ? 3.736 13.211 -0.939 1 80.75 115 PHE B N 1
ATOM 2281 C CA . PHE B 1 115 ? 3.01 13.852 0.153 1 80.75 115 PHE B CA 1
ATOM 2282 C C . PHE B 1 115 ? 3.973 14.5 1.137 1 80.75 115 PHE B C 1
ATOM 2284 O O . PHE B 1 115 ? 3.748 15.633 1.578 1 80.75 115 PHE B O 1
ATOM 2291 N N . ILE B 1 116 ? 4.938 13.805 1.49 1 83.94 116 ILE B N 1
ATOM 2292 C CA . ILE B 1 116 ? 5.93 14.336 2.42 1 83.94 116 ILE B CA 1
ATOM 2293 C C . ILE B 1 116 ? 6.562 15.594 1.833 1 83.94 116 ILE B C 1
ATOM 2295 O O . ILE B 1 116 ? 6.82 16.562 2.555 1 83.94 116 ILE B O 1
ATOM 2299 N N . ASN B 1 117 ? 6.738 15.57 0.569 1 82.38 117 ASN B N 1
ATOM 2300 C CA . ASN B 1 117 ? 7.398 16.672 -0.116 1 82.38 117 ASN B CA 1
ATOM 2301 C C . ASN B 1 117 ? 6.465 17.875 -0.27 1 82.38 117 ASN B C 1
ATOM 2303 O O . ASN B 1 117 ? 6.906 19.031 -0.185 1 82.38 117 ASN B O 1
ATOM 2307 N N . VAL B 1 118 ? 5.273 17.688 -0.654 1 71.69 118 VAL B N 1
ATOM 2308 C CA . VAL B 1 118 ? 4.359 18.766 -0.999 1 71.69 118 VAL B CA 1
ATOM 2309 C C . VAL B 1 118 ? 3.555 19.172 0.233 1 71.69 118 VAL B C 1
ATOM 2311 O O . VAL B 1 118 ? 2.979 20.266 0.271 1 71.69 118 VAL B O 1
ATOM 2314 N N . SER B 1 119 ? 3.295 18.25 1.124 1 58.44 119 SER B N 1
ATOM 2315 C CA . SER B 1 119 ? 2.537 18.672 2.301 1 58.44 119 SER B CA 1
ATOM 2316 C C . SER B 1 119 ? 2.936 20.062 2.748 1 58.44 119 SER B C 1
ATOM 2318 O O . SER B 1 119 ? 4.059 20.281 3.205 1 58.44 119 SER B O 1
ATOM 2320 N N . GLU B 1 120 ? 2.883 20.922 1.736 1 47.72 120 GLU B N 1
ATOM 2321 C CA . GLU B 1 120 ? 3.133 22.359 1.831 1 47.72 120 GLU B CA 1
ATOM 2322 C C . GLU B 1 120 ? 2.645 22.922 3.164 1 47.72 120 GLU B C 1
ATOM 2324 O O . GLU B 1 120 ? 1.63 22.469 3.697 1 47.72 120 GLU B O 1
ATOM 2329 N N . ASP B 1 121 ? 3.453 23.453 3.906 1 45.41 121 ASP B N 1
ATOM 2330 C CA . ASP B 1 121 ? 3.254 24.594 4.785 1 45.41 121 ASP B CA 1
ATOM 2331 C C . ASP B 1 121 ? 2.367 25.641 4.117 1 45.41 121 ASP B C 1
ATOM 2333 O O . ASP B 1 121 ? 2.846 26.469 3.33 1 45.41 121 ASP B O 1
ATOM 2337 N N . ASP B 1 122 ? 1.391 25.266 3.312 1 42.09 122 ASP B N 1
ATOM 2338 C CA . ASP B 1 122 ? 0.755 26.547 3.021 1 42.09 122 ASP B CA 1
ATOM 2339 C C . ASP B 1 122 ? 0.926 27.531 4.184 1 42.09 122 ASP B C 1
ATOM 2341 O O . ASP B 1 122 ? 0.132 28.453 4.348 1 42.09 122 ASP B O 1
ATOM 2345 N N . SER B 1 123 ? 1.528 27.141 5.094 1 40.84 123 SER B N 1
ATOM 2346 C CA . SER B 1 123 ? 1.771 28.172 6.102 1 40.84 123 SER B CA 1
ATOM 2347 C C . SER B 1 123 ? 2.586 29.328 5.523 1 40.84 123 SER B C 1
ATOM 2349 O O . SER B 1 123 ? 3.266 30.047 6.266 1 40.84 123 SER B O 1
ATOM 2351 N N . SER B 1 124 ? 2.947 29.422 4.234 1 39.59 124 SER B N 1
ATOM 2352 C CA . SER B 1 124 ? 3.574 30.734 4.082 1 39.59 124 SER B CA 1
ATOM 2353 C C . SER B 1 124 ? 2.984 31.75 5.059 1 39.59 124 SER B C 1
ATOM 2355 O O . SER B 1 124 ? 3.705 32.594 5.598 1 39.59 124 SER B O 1
ATOM 2357 N N . ASP B 1 125 ? 1.77 32.219 4.668 1 39.75 125 ASP B N 1
ATOM 2358 C CA . ASP B 1 125 ? 1.35 33.438 5.375 1 39.75 125 ASP B CA 1
ATOM 2359 C C . ASP B 1 125 ? 1.066 33.125 6.844 1 39.75 125 ASP B C 1
ATOM 2361 O O . ASP B 1 125 ? 0.792 34.031 7.625 1 39.75 125 ASP B O 1
ATOM 2365 N N . SER B 1 126 ? 0.36 32.062 7.211 1 42.19 126 SER B N 1
ATOM 2366 C CA . SER B 1 126 ? -0.074 32.125 8.602 1 42.19 126 SER B CA 1
ATOM 2367 C C . SER B 1 126 ? 1.027 31.656 9.547 1 42.19 126 SER B C 1
ATOM 2369 O O . SER B 1 126 ? 1.485 30.516 9.461 1 42.19 126 SER B O 1
ATOM 2371 N N . ASP B 1 127 ? 2.053 32.344 9.836 1 44.53 127 ASP B N 1
ATOM 2372 C CA . ASP B 1 127 ? 3.098 32.5 10.844 1 44.53 127 ASP B CA 1
ATOM 2373 C C . ASP B 1 127 ? 2.785 31.688 12.094 1 44.53 127 ASP B C 1
ATOM 2375 O O . ASP B 1 127 ? 3.459 31.828 13.117 1 44.53 127 ASP B O 1
ATOM 2379 N N . SER B 1 128 ? 1.53 31.094 12.297 1 49.91 128 SER B N 1
ATOM 2380 C CA . SER B 1 128 ? 1.32 30.641 13.672 1 49.91 128 SER B CA 1
ATOM 2381 C C . SER B 1 128 ? 1.941 29.281 13.914 1 49.91 128 SER B C 1
ATOM 2383 O O . SER B 1 128 ? 2.09 28.484 12.977 1 49.91 128 SER B O 1
ATOM 2385 N N . GLU B 1 129 ? 2.842 29.109 14.906 1 51.19 129 GLU B N 1
ATOM 2386 C CA . GLU B 1 129 ? 3.434 27.922 15.523 1 51.19 129 GLU B CA 1
ATOM 2387 C C . GLU B 1 129 ? 2.553 26.703 15.312 1 51.19 129 GLU B C 1
ATOM 2389 O O . GLU B 1 129 ? 3.059 25.594 15.086 1 51.19 129 GLU B O 1
ATOM 2394 N N . ASP B 1 130 ? 1.272 26.953 15.227 1 50.66 130 ASP B N 1
ATOM 2395 C CA . ASP B 1 130 ? 0.333 25.828 15.109 1 50.66 130 ASP B CA 1
ATOM 2396 C C . ASP B 1 130 ? 0.402 25.203 13.719 1 50.66 130 ASP B C 1
ATOM 2398 O O . ASP B 1 130 ? 0.328 23.984 13.578 1 50.66 130 ASP B O 1
ATOM 2402 N N . SER B 1 131 ? 0.742 26.125 12.742 1 56.38 131 SER B N 1
ATOM 2403 C CA . SER B 1 131 ? 0.813 25.609 11.383 1 56.38 131 SER B CA 1
ATOM 2404 C C . SER B 1 131 ? 2.047 24.734 11.18 1 56.38 131 SER B C 1
ATOM 2406 O O . SER B 1 131 ? 1.972 23.688 10.539 1 56.38 131 SER B O 1
ATOM 2408 N N . LEU B 1 132 ? 3.133 25.094 11.922 1 57.56 132 LEU B N 1
ATOM 2409 C CA . LEU B 1 132 ? 4.375 24.344 11.797 1 57.56 132 LEU B CA 1
ATOM 2410 C C . LEU B 1 132 ? 4.234 22.953 12.422 1 57.56 132 LEU B C 1
ATOM 2412 O O . LEU B 1 132 ? 4.68 21.953 11.844 1 57.56 132 LEU B O 1
ATOM 2416 N N . GLU B 1 133 ? 3.539 22.891 13.562 1 59.97 133 GLU B N 1
ATOM 2417 C CA . GLU B 1 133 ? 3.393 21.609 14.258 1 59.97 133 GLU B CA 1
ATOM 2418 C C . GLU B 1 133 ? 2.543 20.641 13.453 1 59.97 133 GLU B C 1
ATOM 2420 O O . GLU B 1 133 ? 2.861 19.453 13.367 1 59.97 133 GLU B O 1
ATOM 2425 N N . ASP B 1 134 ? 1.525 21.203 12.805 1 61.25 134 ASP B N 1
ATOM 2426 C CA . ASP B 1 134 ? 0.654 20.359 11.992 1 61.25 134 ASP B CA 1
ATOM 2427 C C . ASP B 1 134 ? 1.4 19.812 10.773 1 61.25 134 ASP B C 1
ATOM 2429 O O . ASP B 1 134 ? 1.216 18.656 10.398 1 61.25 134 ASP B O 1
ATOM 2433 N N . GLY B 1 135 ? 2.195 20.672 10.227 1 64.06 135 GLY B N 1
ATOM 2434 C CA . GLY B 1 135 ? 2.994 20.234 9.094 1 64.06 135 GLY B CA 1
ATOM 2435 C C . GLY B 1 135 ? 3.977 19.125 9.445 1 64.06 135 GLY B C 1
ATOM 2436 O O . GLY B 1 135 ? 4.094 18.141 8.719 1 64.06 135 GLY B O 1
ATOM 2437 N N . LEU B 1 136 ? 4.461 19.219 10.703 1 67.81 136 LEU B N 1
ATOM 2438 C CA . LEU B 1 136 ? 5.461 18.25 11.133 1 67.81 136 LEU B CA 1
ATOM 2439 C C . LEU B 1 136 ? 4.805 16.906 11.461 1 67.81 136 LEU B C 1
ATOM 2441 O O . LEU B 1 136 ? 5.367 15.852 11.172 1 67.81 136 LEU B O 1
ATOM 2445 N N . ASN B 1 137 ? 3.586 16.891 11.984 1 70.25 137 ASN B N 1
ATOM 2446 C CA . ASN B 1 137 ? 2.855 15.656 12.25 1 70.25 137 ASN B CA 1
ATOM 2447 C C . ASN B 1 137 ? 2.494 14.938 10.953 1 70.25 137 ASN B C 1
ATOM 2449 O O . ASN B 1 137 ? 2.516 13.703 10.898 1 70.25 137 ASN B O 1
ATOM 2453 N N . GLY B 1 138 ? 2.209 15.68 9.977 1 74.88 138 GLY B N 1
ATOM 2454 C CA . GLY B 1 138 ? 1.957 15.094 8.672 1 74.88 138 GLY B CA 1
ATOM 2455 C C . GLY B 1 138 ? 3.172 14.398 8.078 1 74.88 138 GLY B C 1
ATOM 2456 O O . GLY B 1 138 ? 3.059 13.305 7.523 1 74.88 138 GLY B O 1
ATOM 2457 N N . ILE B 1 139 ? 4.258 14.953 8.375 1 81.38 139 ILE B N 1
ATOM 2458 C CA . ILE B 1 139 ? 5.5 14.391 7.852 1 81.38 139 ILE B CA 1
ATOM 2459 C C . ILE B 1 139 ? 5.832 13.094 8.594 1 81.38 139 ILE B C 1
ATOM 2461 O O . ILE B 1 139 ? 6.203 12.094 7.973 1 81.38 139 ILE B O 1
ATOM 2465 N N . ALA B 1 140 ? 5.633 13.148 9.891 1 83.44 140 ALA B N 1
ATOM 2466 C CA . ALA B 1 140 ? 5.902 11.953 10.688 1 83.44 140 ALA B CA 1
ATOM 2467 C C . ALA B 1 140 ? 5.035 10.781 10.234 1 83.44 140 ALA B C 1
ATOM 2469 O O . ALA B 1 140 ? 5.523 9.656 10.086 1 83.44 140 ALA B O 1
ATOM 2470 N N . SER B 1 141 ? 3.801 11.023 10.008 1 81.5 141 SER B N 1
ATOM 2471 C CA . SER B 1 141 ? 2.891 9.984 9.523 1 81.5 141 SER B CA 1
ATOM 2472 C C . SER B 1 141 ? 3.283 9.5 8.133 1 81.5 141 SER B C 1
ATOM 2474 O O . SER B 1 141 ? 3.18 8.312 7.836 1 81.5 141 SER B O 1
ATOM 2476 N N . GLY B 1 142 ? 3.707 10.398 7.32 1 85.69 142 GLY B N 1
ATOM 2477 C CA . GLY B 1 142 ? 4.188 10.023 6 1 85.69 142 GLY B CA 1
ATOM 2478 C C . GLY B 1 142 ? 5.391 9.102 6.043 1 85.69 142 GLY B C 1
ATOM 2479 O O . GLY B 1 142 ? 5.461 8.125 5.293 1 85.69 142 GLY B O 1
ATOM 2480 N N . LEU B 1 143 ? 6.227 9.414 7.004 1 91.31 143 LEU B N 1
ATOM 2481 C CA . LEU B 1 143 ? 7.422 8.594 7.164 1 91.31 143 LEU B CA 1
ATOM 2482 C C . LEU B 1 143 ? 7.062 7.195 7.652 1 91.31 143 LEU B C 1
ATOM 2484 O O . LEU B 1 143 ? 7.613 6.203 7.168 1 91.31 143 LEU B O 1
ATOM 2488 N N . ASP B 1 144 ? 6.172 7.164 8.531 1 88.56 144 ASP B N 1
ATOM 2489 C CA . ASP B 1 144 ? 5.715 5.875 9.039 1 88.56 144 ASP B CA 1
ATOM 2490 C C . ASP B 1 144 ? 5.086 5.039 7.926 1 88.56 144 ASP B C 1
ATOM 2492 O O . ASP B 1 144 ? 5.363 3.844 7.805 1 88.56 144 ASP B O 1
ATOM 2496 N N . MET B 1 145 ? 4.227 5.543 7.117 1 88.19 145 MET B N 1
ATOM 2497 C CA . MET B 1 145 ? 3.584 4.836 6.016 1 88.19 145 MET B CA 1
ATOM 2498 C C . MET B 1 145 ? 4.613 4.375 4.992 1 88.19 145 MET B C 1
ATOM 2500 O O . MET B 1 145 ? 4.508 3.27 4.453 1 88.19 145 MET B O 1
ATOM 2504 N N . THR B 1 146 ? 5.543 5.273 4.754 1 95 146 THR B N 1
ATOM 2505 C CA . THR B 1 146 ? 6.613 4.914 3.834 1 95 146 THR B CA 1
ATOM 2506 C C . THR B 1 146 ? 7.379 3.697 4.34 1 95 146 THR B C 1
ATOM 2508 O O . THR B 1 146 ? 7.645 2.762 3.582 1 95 146 THR B O 1
ATOM 2511 N N . ALA B 1 147 ? 7.648 3.68 5.641 1 95.38 147 ALA B N 1
ATOM 2512 C CA . ALA B 1 147 ? 8.352 2.551 6.25 1 95.38 147 ALA B CA 1
ATOM 2513 C C . ALA B 1 147 ? 7.539 1.265 6.113 1 95.38 147 ALA B C 1
ATOM 2515 O O . ALA B 1 147 ? 8.078 0.216 5.754 1 95.38 147 ALA B O 1
ATOM 2516 N N . LYS B 1 148 ? 6.301 1.33 6.34 1 89.88 148 LYS B N 1
ATOM 2517 C CA . LYS B 1 148 ? 5.422 0.167 6.238 1 89.88 148 LYS B CA 1
ATOM 2518 C C . LYS B 1 148 ? 5.367 -0.357 4.809 1 89.88 148 LYS B C 1
ATOM 2520 O O . LYS B 1 148 ? 5.316 -1.568 4.586 1 89.88 148 LYS B O 1
ATOM 2525 N N . THR B 1 149 ? 5.312 0.522 3.873 1 94.5 149 THR B N 1
ATOM 2526 C CA . THR B 1 149 ? 5.301 0.127 2.469 1 94.5 149 THR B CA 1
ATOM 2527 C C . THR B 1 149 ? 6.602 -0.578 2.094 1 94.5 149 THR B C 1
ATOM 2529 O O . THR B 1 149 ? 6.582 -1.604 1.41 1 94.5 149 THR B O 1
ATOM 2532 N N . ILE B 1 150 ? 7.711 -0.08 2.594 1 97.44 150 ILE B N 1
ATOM 2533 C CA . ILE B 1 150 ? 9 -0.706 2.316 1 97.44 150 ILE B CA 1
ATOM 2534 C C . ILE B 1 150 ? 9.055 -2.082 2.977 1 97.44 150 ILE B C 1
ATOM 2536 O O . ILE B 1 150 ? 9.562 -3.037 2.387 1 97.44 150 ILE B O 1
ATOM 2540 N N . ASP B 1 151 ? 8.531 -2.197 4.148 1 93 151 ASP B N 1
ATOM 2541 C CA . ASP B 1 151 ? 8.438 -3.5 4.801 1 93 151 ASP B CA 1
ATOM 2542 C C . ASP B 1 151 ? 7.648 -4.484 3.939 1 93 151 ASP B C 1
ATOM 2544 O O . ASP B 1 151 ? 8.031 -5.648 3.811 1 93 151 ASP B O 1
ATOM 2548 N N . GLU B 1 152 ? 6.578 -3.998 3.369 1 91.62 152 GLU B N 1
ATOM 2549 C CA . GLU B 1 152 ? 5.773 -4.855 2.504 1 91.62 152 GLU B CA 1
ATOM 2550 C C . GLU B 1 152 ? 6.543 -5.246 1.245 1 91.62 152 GLU B C 1
ATOM 2552 O O . GLU B 1 152 ? 6.434 -6.379 0.768 1 91.62 152 GLU B O 1
ATOM 2557 N N . LEU B 1 153 ? 7.289 -4.363 0.678 1 95.75 153 LEU B N 1
ATOM 2558 C CA . LEU B 1 153 ? 8.156 -4.672 -0.457 1 95.75 153 LEU B CA 1
ATOM 2559 C C . LEU B 1 153 ? 9.164 -5.754 -0.096 1 95.75 153 LEU B C 1
ATOM 2561 O O . LEU B 1 153 ? 9.383 -6.688 -0.871 1 95.75 153 LEU B O 1
ATOM 2565 N N . ASN B 1 154 ? 9.727 -5.656 1.069 1 95.5 154 ASN B N 1
ATOM 2566 C CA . ASN B 1 154 ? 10.703 -6.633 1.536 1 95.5 154 ASN B CA 1
ATOM 2567 C C . ASN B 1 154 ? 10.078 -8.016 1.715 1 95.5 154 ASN B C 1
ATOM 2569 O O . ASN B 1 154 ? 10.664 -9.023 1.318 1 95.5 154 ASN B O 1
ATOM 2573 N N . ARG B 1 155 ? 8.969 -8.031 2.291 1 89.25 155 ARG B N 1
ATOM 2574 C CA . ARG B 1 155 ? 8.258 -9.297 2.457 1 89.25 155 ARG B CA 1
ATOM 2575 C C . ARG B 1 155 ? 7.969 -9.938 1.104 1 89.25 155 ARG B C 1
ATOM 2577 O O . ARG B 1 155 ? 8.18 -11.141 0.925 1 89.25 155 ARG B O 1
ATOM 2584 N N . LEU B 1 156 ? 7.512 -9.148 0.205 1 90.06 156 LEU B N 1
ATOM 2585 C CA . LEU B 1 156 ? 7.191 -9.625 -1.135 1 90.06 156 LEU B CA 1
ATOM 2586 C C . LEU B 1 156 ? 8.438 -10.141 -1.844 1 90.06 156 LEU B C 1
ATOM 2588 O O . LEU B 1 156 ? 8.383 -11.156 -2.549 1 90.06 156 LEU B O 1
ATOM 2592 N N . ALA B 1 157 ? 9.539 -9.438 -1.611 1 93.69 157 ALA B N 1
ATOM 2593 C CA . ALA B 1 157 ? 10.797 -9.844 -2.24 1 93.69 157 ALA B CA 1
ATOM 2594 C C . ALA B 1 157 ? 11.211 -11.234 -1.788 1 93.69 157 ALA B C 1
ATOM 2596 O O . ALA B 1 157 ? 11.633 -12.062 -2.604 1 93.69 157 ALA B O 1
ATOM 2597 N N . ILE B 1 158 ? 11.078 -11.477 -0.557 1 90.56 158 ILE B N 1
ATOM 2598 C CA . ILE B 1 158 ? 11.398 -12.789 -0.004 1 90.56 158 ILE B CA 1
ATOM 2599 C C . ILE B 1 158 ? 10.547 -13.859 -0.682 1 90.56 158 ILE B C 1
ATOM 2601 O O . ILE B 1 158 ? 11.062 -14.891 -1.116 1 90.56 158 ILE B O 1
ATOM 2605 N N . ARG B 1 159 ? 9.273 -13.625 -0.827 1 83.69 159 ARG B N 1
ATOM 2606 C CA . ARG B 1 159 ? 8.359 -14.57 -1.451 1 83.69 159 ARG B CA 1
ATOM 2607 C C . ARG B 1 159 ? 8.711 -14.789 -2.92 1 83.69 159 ARG B C 1
ATOM 2609 O O . ARG B 1 159 ? 8.672 -15.914 -3.414 1 83.69 159 ARG B O 1
ATOM 2616 N N . ILE B 1 160 ? 8.984 -13.789 -3.621 1 89.31 160 ILE B N 1
ATOM 2617 C CA . ILE B 1 160 ? 9.359 -13.867 -5.027 1 89.31 160 ILE B CA 1
ATOM 2618 C C . ILE B 1 160 ? 10.594 -14.75 -5.188 1 89.31 160 ILE B C 1
ATOM 2620 O O . ILE B 1 160 ? 10.633 -15.625 -6.051 1 89.31 160 ILE B O 1
ATOM 2624 N N . ARG B 1 161 ? 11.602 -14.562 -4.387 1 90.94 161 ARG B N 1
ATOM 2625 C CA . ARG B 1 161 ? 12.844 -15.328 -4.5 1 90.94 161 ARG B CA 1
ATOM 2626 C C . ARG B 1 161 ? 12.609 -16.797 -4.137 1 90.94 161 ARG B C 1
ATOM 2628 O O . ARG B 1 161 ? 13.234 -17.688 -4.719 1 90.94 161 ARG B O 1
ATOM 2635 N N . GLN B 1 162 ? 11.727 -17 -3.279 1 84.38 162 GLN B N 1
ATOM 2636 C CA . GLN B 1 162 ? 11.398 -18.375 -2.922 1 84.38 162 GLN B CA 1
ATOM 2637 C C . GLN B 1 162 ? 10.656 -19.078 -4.059 1 84.38 162 GLN B C 1
ATOM 2639 O O . GLN B 1 162 ? 10.852 -20.281 -4.289 1 84.38 162 GLN B O 1
ATOM 2644 N N . SER B 1 163 ? 9.789 -18.438 -4.715 1 77.31 163 SER B N 1
ATOM 2645 C CA . SER B 1 163 ? 9.031 -19.016 -5.82 1 77.31 163 SER B CA 1
ATOM 2646 C C . SER B 1 163 ? 9.93 -19.328 -7.008 1 77.31 163 SER B C 1
ATOM 2648 O O . SER B 1 163 ? 9.664 -20.266 -7.773 1 77.31 163 SER B O 1
ATOM 2650 N N . ASN B 1 164 ? 10.844 -18.453 -7.277 1 73.31 164 ASN B N 1
ATOM 2651 C CA . ASN B 1 164 ? 11.805 -18.734 -8.344 1 73.31 164 ASN B CA 1
ATOM 2652 C C . ASN B 1 164 ? 12.633 -19.984 -8.031 1 73.31 164 ASN B C 1
ATOM 2654 O O . ASN B 1 164 ? 12.922 -20.781 -8.93 1 73.31 164 ASN B O 1
ATOM 2658 N N . THR B 1 165 ? 12.977 -20.078 -6.797 1 63.09 165 THR B N 1
ATOM 2659 C CA . THR B 1 165 ? 13.766 -21.25 -6.395 1 63.09 165 THR B CA 1
ATOM 2660 C C . THR B 1 165 ? 12.938 -22.531 -6.512 1 63.09 165 THR B C 1
ATOM 2662 O O . THR B 1 165 ? 13.445 -23.562 -6.914 1 63.09 165 THR B O 1
ATOM 2665 N N . SER B 1 166 ? 11.703 -22.484 -6.215 1 60.62 166 SER B N 1
ATOM 2666 C CA . SER B 1 166 ? 10.844 -23.672 -6.285 1 60.62 166 SER B CA 1
ATOM 2667 C C . SER B 1 166 ? 10.602 -24.094 -7.73 1 60.62 166 SER B C 1
ATOM 2669 O O . SER B 1 166 ? 10.516 -25.281 -8.031 1 60.62 166 SER B O 1
ATOM 2671 N N . SER B 1 167 ? 10.453 -23.188 -8.547 1 59.91 167 SER B N 1
ATOM 2672 C CA . SER B 1 167 ? 10.305 -23.5 -9.961 1 59.91 167 SER B CA 1
ATOM 2673 C C . SER B 1 167 ? 11.578 -24.125 -10.531 1 59.91 167 SER B C 1
ATOM 2675 O O . SER B 1 167 ? 11.516 -25.016 -11.383 1 59.91 167 SER B O 1
ATOM 2677 N N . LEU B 1 168 ? 12.688 -23.656 -10.055 1 57.84 168 LEU B N 1
ATOM 2678 C CA . LEU B 1 168 ? 13.969 -24.234 -10.484 1 57.84 168 LEU B CA 1
ATOM 2679 C C . LEU B 1 168 ? 14.133 -25.656 -9.961 1 57.84 168 LEU B C 1
ATOM 2681 O O . LEU B 1 168 ? 14.602 -26.531 -10.688 1 57.84 168 LEU B O 1
ATOM 2685 N N . ASP B 1 169 ? 13.797 -25.828 -8.734 1 58.41 169 ASP B N 1
ATOM 2686 C CA . ASP B 1 169 ? 13.883 -27.156 -8.148 1 58.41 169 ASP B CA 1
ATOM 2687 C C . ASP B 1 169 ? 12.93 -28.125 -8.836 1 58.41 169 ASP B C 1
ATOM 2689 O O . ASP B 1 169 ? 13.266 -29.297 -9.055 1 58.41 169 ASP B O 1
ATOM 2693 N N . ALA B 1 170 ? 11.82 -27.719 -9.203 1 58.88 170 ALA B N 1
ATOM 2694 C CA . ALA B 1 170 ? 10.844 -28.562 -9.891 1 58.88 170 ALA B CA 1
ATOM 2695 C C . ALA B 1 170 ? 11.336 -28.922 -11.289 1 58.88 170 ALA B C 1
ATOM 2697 O O . ALA B 1 170 ? 11.133 -30.062 -11.742 1 58.88 170 ALA B O 1
ATOM 2698 N N . ARG B 1 171 ? 11.875 -28.062 -11.945 1 60.06 171 ARG B N 1
ATOM 2699 C CA . ARG B 1 171 ? 12.414 -28.359 -13.273 1 60.06 171 ARG B CA 1
ATOM 2700 C C . ARG B 1 171 ? 13.609 -29.297 -13.18 1 60.06 171 ARG B C 1
ATOM 2702 O O . ARG B 1 171 ? 13.773 -30.188 -14.016 1 60.06 171 ARG B O 1
ATOM 2709 N N . ARG B 1 172 ? 14.422 -29.109 -12.203 1 61.78 172 ARG B N 1
ATOM 2710 C CA . ARG B 1 172 ? 15.57 -29.984 -12.008 1 61.78 172 ARG B CA 1
ATOM 2711 C C . ARG B 1 172 ? 15.133 -31.406 -11.68 1 61.78 172 ARG B C 1
ATOM 2713 O O . ARG B 1 172 ? 15.719 -32.375 -12.172 1 61.78 172 ARG B O 1
ATOM 2720 N N . SER B 1 173 ? 14.109 -31.438 -10.906 1 60.91 173 SER B N 1
ATOM 2721 C CA . SER B 1 173 ? 13.609 -32.75 -10.555 1 60.91 173 SER B CA 1
ATOM 2722 C C . SER B 1 173 ? 12.969 -33.438 -11.758 1 60.91 173 SER B C 1
ATOM 2724 O O . SER B 1 173 ? 13.016 -34.656 -11.883 1 60.91 173 SER B O 1
ATOM 2726 N N . SER B 1 174 ? 12.32 -32.656 -12.57 1 59.59 174 SER B N 1
ATOM 2727 C CA . SER B 1 174 ? 11.711 -33.25 -13.766 1 59.59 174 SER B CA 1
ATOM 2728 C C . SER B 1 174 ? 12.766 -33.594 -14.812 1 59.59 174 SER B C 1
ATOM 2730 O O . SER B 1 174 ? 12.586 -34.5 -15.625 1 59.59 174 SER B O 1
ATOM 2732 N N . GLY B 1 175 ? 13.812 -32.875 -14.789 1 58 175 GLY B N 1
ATOM 2733 C CA . GLY B 1 175 ? 14.883 -33.125 -15.734 1 58 175 GLY B CA 1
ATOM 2734 C C . GLY B 1 175 ? 15.727 -34.344 -15.359 1 58 175 GLY B C 1
ATOM 2735 O O . GLY B 1 175 ? 16.297 -35 -16.234 1 58 175 GLY B O 1
ATOM 2736 N N . ASP B 1 176 ? 15.984 -34.656 -14.164 1 55.12 176 ASP B N 1
ATOM 2737 C CA . ASP B 1 176 ? 16.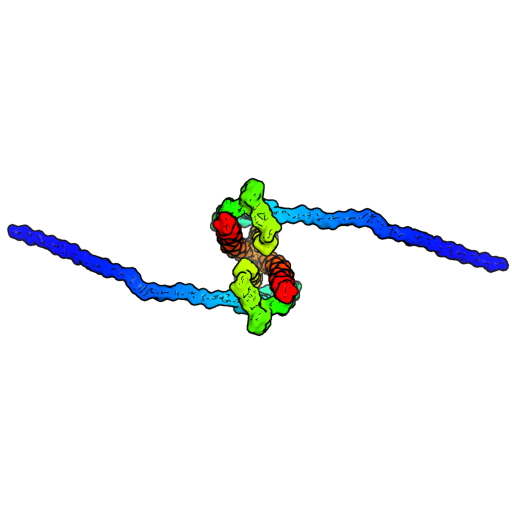828 -35.781 -13.789 1 55.12 176 ASP B CA 1
ATOM 2738 C C . ASP B 1 176 ? 16.109 -37.094 -13.977 1 55.12 176 ASP B C 1
ATOM 2740 O O . ASP B 1 176 ? 16.688 -38.156 -13.773 1 55.12 176 ASP B O 1
ATOM 2744 N N . SER B 1 177 ? 14.82 -37.062 -14.227 1 49.59 177 SER B N 1
ATOM 2745 C CA . SER B 1 177 ? 14.188 -38.375 -14.422 1 49.59 177 SER B CA 1
ATOM 2746 C C . SER B 1 177 ? 14.367 -38.875 -15.852 1 49.59 177 SER B C 1
ATOM 2748 O O . SER B 1 177 ? 13.867 -39.938 -16.203 1 49.59 177 SER B O 1
ATOM 2750 N N . THR B 1 178 ? 15.031 -38.125 -16.797 1 40.44 178 THR B N 1
ATOM 2751 C CA . THR B 1 178 ? 15.328 -38.844 -18.016 1 40.44 178 THR B CA 1
ATOM 2752 C C . THR B 1 178 ? 16.641 -39.625 -17.875 1 40.44 178 THR B C 1
ATOM 2754 O O . THR B 1 178 ? 17.578 -39.156 -17.234 1 40.44 178 THR B O 1
#

Solvent-accessible surface area (backbone atoms only — not comparable to full-atom values): 19573 Å² total; per-residue (Å²): 134,79,74,69,74,68,70,69,66,71,66,66,71,74,58,80,67,73,68,55,75,66,64,67,68,58,71,72,62,75,62,72,42,57,44,54,42,49,50,50,33,53,50,33,46,53,50,36,61,68,27,76,86,41,66,86,36,62,68,59,37,50,51,46,51,53,50,46,51,53,50,50,50,49,37,61,74,59,17,39,81,40,63,73,79,58,8,34,57,52,63,26,66,86,35,56,70,60,41,52,49,52,45,50,48,38,51,51,40,33,52,36,33,44,44,51,50,52,64,56,60,74,31,74,79,40,78,38,70,25,14,56,53,30,44,50,53,47,38,53,51,30,51,51,51,42,51,53,46,49,52,48,51,51,55,50,45,55,51,53,56,50,52,54,51,50,53,51,51,50,50,50,57,62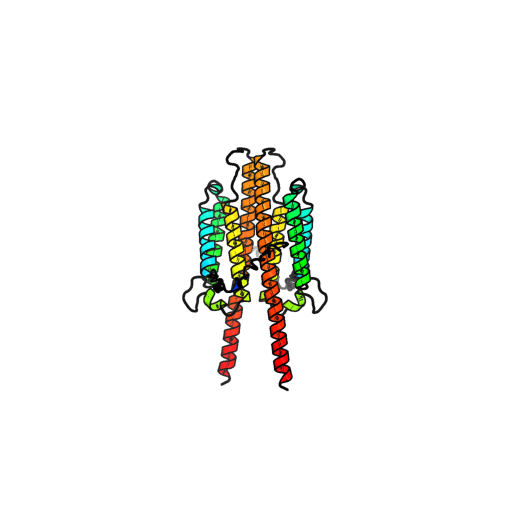,56,66,73,107,135,77,77,70,72,70,70,70,67,71,66,66,71,72,58,78,67,74,67,56,78,66,64,66,66,56,71,73,58,76,61,72,42,55,43,53,42,50,50,50,32,52,50,33,47,53,50,37,61,67,26,75,87,42,68,86,35,62,71,56,37,50,52,47,52,53,49,47,50,53,50,51,49,49,37,60,73,60,16,38,80,40,65,72,78,59,7,34,56,52,63,26,65,85,34,55,70,59,40,51,50,52,46,50,48,39,50,51,41,33,53,37,34,47,43,52,51,52,64,54,59,74,32,73,78,40,79,36,70,23,14,56,53,30,44,50,53,47,37,53,53,30,50,51,53,41,50,52,45,50,53,50,50,50,54,49,44,55,51,51,56,51,53,55,49,50,54,50,51,50,50,51,58,60,55,66,72,108